Protein AF-A0A2T7NAU9-F1 (afdb_monomer)

pLDDT: mean 83.77, std 11.09, range [38.72, 97.94]

Nearest PDB structures (foldseek):
  5j7k-assembly1_A  TM=4.504E-01  e=1.334E+00  synthetic construct
  8tgv-assembly1_K  TM=3.133E-01  e=8.106E-01  Homo sapiens
  2qki-assembly2_D  TM=3.647E-01  e=1.130E+00  Homo sapiens
  3t4a-assembly2_D  TM=3.235E-01  e=1.860E+00  Homo sapiens

Radius of gyration: 52.86 Å; Cα contacts (8 Å, |Δi|>4): 568; chains: 1; bounding box: 100×56×137 Å

InterPro domains:
  IPR002181 Fibrinogen, alpha/beta/gamma chain, C-terminal globular domain [PF00147] (232-322)
  IPR002181 Fibrinogen, alpha/beta/gamma chain, C-terminal globular domain [PS51406] (229-323)
  IPR002181 Fibrinogen, alpha/beta/gamma chain, C-terminal globular domain [SM00186] (190-323)
  IPR007110 Immunoglobulin-like domain [PS50835] (35-124)
  IPR014716 Fibrinogen, alpha/beta/gamma chain, C-terminal globular, subdomain 1 [G3DSA:3.90.215.10] (151-234)
  IPR014716 Fibrinogen, alpha/beta/gamma chain, C-terminal globular, subdomain 1 [G3DSA:3.90.215.10] (235-323)
  IPR020837 Fibrinogen, conserved site [PS00514] (275-287)
  IPR036056 Fibrinogen-like, C-terminal [SSF56496] (193-323)
  IPR050373 Fibrinogen C-terminal domain-containing protein [PTHR19143] (232-323)

Foldseek 3Di:
DPPPWAKDKDWDWDDDPPDTDIDIDIDTDDDAAAKADAAKAKDWDPAWDADPPVRATWTKIWIFDIDGDDPPDFWKWKAAPVRDIDIQPDDDPGTGIDTHDLPHDFFKIKMAGDPPDPNLVPDDPPGSRRDMYIDGDDSVVRNVSRVVVVVVVVVVVVVVVVVVVVVVVVVVVVVVVVVVVVVVVVLVVDFAQFLVSVLVPDQDQAWDWGDDPNDTDTWGWHNDPPNTGDTDDDDDDPDDLLDDFCVLLGRADWDACPDDDPQAVVQNVVQVATGSADNHGQAGQRFDDDDDDDDDNSNARAHCSRVNGNHHDNDDDDDDDDD

Sequence (323 aa):
MISDAGLYTVRVHAYNASHVTESSRFTHVEIAAPPAGTQLHAHRRPLPVKDDVTGTWHVVLECGEFTDLGQPSVRVQWQTPSGSAYPSSSYQEGYFLLSLNTSAETGNYSCSILHQSPARQCLASDSPLLGEATVYVDGDDVRMTLLEANEQQLFEGMWQEDEDLASQLRRYQEQLQQLDRQQASVDMLHQPATCRDVQRYDNDSVVHVVFHEGTNISVYCDQVTDGGGWMLRVDNFTGGDAGDSLMYHNGQEFATKDHGRPRALTCALKYHGAWWYNDCYNSNLNGVYITNAPLPHLNGVTWFTFRQSYRSLKRAEMKIRPV

Organism: Pomacea canaliculata (NCBI:txid400727)

Mean predicted aligned error: 17.38 Å

Structure (mmCIF, N/CA/C/O backbone):
data_AF-A0A2T7NAU9-F1
#
_entry.id   AF-A0A2T7NAU9-F1
#
loop_
_atom_site.group_PDB
_atom_site.id
_atom_site.type_symbol
_atom_site.label_atom_id
_atom_site.label_alt_id
_atom_site.label_comp_id
_atom_site.label_asym_id
_atom_site.label_entity_id
_atom_site.label_seq_id
_atom_site.pdbx_PDB_ins_code
_atom_site.Cartn_x
_atom_site.Cartn_y
_atom_site.Cartn_z
_atom_site.occupancy
_atom_site.B_iso_or_equiv
_atom_site.auth_seq_id
_atom_site.auth_comp_id
_atom_site.auth_asym_id
_atom_site.auth_atom_id
_atom_site.pdbx_PDB_model_num
ATOM 1 N N . MET A 1 1 ? -36.338 26.845 33.934 1.00 43.12 1 MET A N 1
ATOM 2 C CA . MET A 1 1 ? -36.573 25.621 34.722 1.00 43.12 1 MET A CA 1
ATOM 3 C C . MET A 1 1 ? -35.748 25.751 35.980 1.00 43.12 1 MET A C 1
ATOM 5 O O . MET A 1 1 ? -34.557 26.009 35.868 1.00 43.12 1 MET A O 1
ATOM 9 N N . ILE A 1 2 ? -36.392 25.730 37.143 1.00 44.88 2 ILE A N 1
ATOM 10 C CA . ILE A 1 2 ? -35.683 25.737 38.422 1.00 44.88 2 ILE A CA 1
ATOM 11 C C . ILE A 1 2 ? -35.006 24.369 38.513 1.00 44.88 2 ILE A C 1
ATOM 13 O O . ILE A 1 2 ? -35.655 23.346 38.327 1.00 44.88 2 ILE A O 1
ATOM 17 N N . SER A 1 3 ? -33.685 24.365 38.656 1.00 54.81 3 SER A N 1
ATOM 18 C CA . SER A 1 3 ? -32.938 23.155 38.978 1.00 54.81 3 SER A CA 1
ATOM 19 C C . SER A 1 3 ? -33.343 22.765 40.394 1.00 54.81 3 SER A C 1
ATOM 21 O O . SER A 1 3 ? -32.868 23.378 41.345 1.00 54.81 3 SER A O 1
ATOM 23 N N . ASP A 1 4 ? -34.237 21.789 40.537 1.00 68.12 4 ASP A N 1
ATOM 24 C CA . ASP A 1 4 ? -34.624 21.255 41.849 1.00 68.12 4 ASP A CA 1
ATOM 25 C C . ASP A 1 4 ? -33.453 20.485 42.515 1.00 68.12 4 ASP A C 1
ATOM 27 O O . ASP A 1 4 ? -33.519 20.133 43.693 1.00 68.12 4 ASP A O 1
ATOM 31 N N . ALA A 1 5 ? -32.339 20.285 41.796 1.00 71.81 5 ALA A N 1
ATOM 32 C CA . ALA A 1 5 ? -31.060 19.826 42.330 1.00 71.81 5 ALA A CA 1
ATOM 33 C C . ALA A 1 5 ? -30.185 21.005 42.806 1.00 71.81 5 ALA A C 1
ATOM 35 O O . ALA A 1 5 ? -30.125 22.053 42.155 1.00 71.81 5 ALA A O 1
ATOM 36 N N . GLY A 1 6 ? -29.475 20.841 43.926 1.00 76.56 6 GLY A N 1
ATOM 37 C CA . GLY A 1 6 ? -28.577 21.872 44.454 1.00 76.56 6 GLY A CA 1
ATOM 38 C C . GLY A 1 6 ? -28.323 21.808 45.959 1.00 76.56 6 GLY A C 1
ATOM 39 O O . GLY A 1 6 ? -28.674 20.850 46.644 1.00 76.56 6 GLY A O 1
ATOM 40 N N . LEU A 1 7 ? -27.668 22.845 46.490 1.00 81.56 7 LEU A N 1
ATOM 41 C CA . LEU A 1 7 ? -27.405 22.983 47.922 1.00 81.56 7 LEU A CA 1
ATOM 42 C C . LEU A 1 7 ? -28.596 23.657 48.613 1.00 81.56 7 LEU A C 1
ATOM 44 O O . LEU A 1 7 ? -28.821 24.857 48.464 1.00 81.56 7 LEU A O 1
ATOM 48 N N . TYR A 1 8 ? -29.325 22.894 49.416 1.00 85.75 8 TYR A N 1
ATOM 49 C CA . TYR A 1 8 ? -30.436 23.388 50.215 1.00 85.75 8 TYR A CA 1
ATOM 50 C C . TYR A 1 8 ? -29.952 23.734 51.615 1.00 85.75 8 TYR A C 1
ATOM 52 O O . TYR A 1 8 ? -29.277 22.941 52.266 1.00 85.75 8 TYR A O 1
ATOM 60 N N . THR A 1 9 ? -30.307 24.925 52.095 1.00 85.75 9 THR A N 1
ATOM 61 C CA . THR A 1 9 ? -29.996 25.352 53.463 1.00 85.75 9 THR A CA 1
ATOM 62 C C . THR A 1 9 ? -31.280 25.475 54.266 1.00 85.75 9 THR A C 1
ATOM 64 O O . THR A 1 9 ? -32.163 26.253 53.917 1.00 85.75 9 THR A O 1
ATOM 67 N N . VAL A 1 10 ? -31.364 24.742 55.372 1.00 85.94 10 VAL A N 1
ATOM 68 C CA . VAL A 1 10 ? -32.419 24.907 56.370 1.00 85.94 10 VAL A CA 1
ATOM 69 C C . VAL A 1 10 ? -31.892 25.846 57.444 1.00 85.94 10 VAL A C 1
ATOM 71 O O . VAL A 1 10 ? -30.878 25.555 58.079 1.00 85.94 10 VAL A O 1
ATOM 74 N N . ARG A 1 11 ? -32.572 26.979 57.634 1.00 88.88 11 ARG A N 1
ATOM 75 C CA . ARG A 1 11 ? -32.285 27.957 58.690 1.00 88.88 11 ARG A CA 1
ATOM 76 C C . ARG A 1 11 ? -33.438 27.965 59.680 1.00 88.88 11 ARG A C 1
ATOM 78 O O . ARG A 1 11 ? -34.591 28.126 59.293 1.00 88.88 11 ARG A O 1
ATOM 85 N N . VAL A 1 12 ? -33.122 27.770 60.951 1.00 87.06 12 VAL A N 1
ATOM 86 C CA . VAL A 1 12 ? -34.075 27.791 62.058 1.00 87.06 12 VAL A CA 1
ATOM 87 C C . VAL A 1 12 ? -33.770 29.017 62.900 1.00 87.06 12 VAL A C 1
ATOM 89 O O . VAL A 1 12 ? -32.690 29.114 63.481 1.00 87.06 12 VAL A O 1
ATOM 92 N N . HIS A 1 13 ? -34.728 29.937 62.975 1.00 88.69 13 HIS A N 1
ATOM 93 C CA . HIS A 1 13 ? -34.668 31.090 63.865 1.00 88.69 13 HIS A CA 1
ATOM 94 C C . HIS A 1 13 ? -35.515 30.805 65.108 1.00 88.69 13 HIS A C 1
ATOM 96 O O . HIS A 1 13 ? -36.729 30.630 65.012 1.00 88.69 13 HIS A O 1
ATOM 102 N N . ALA A 1 14 ? -34.879 30.749 66.275 1.00 85.06 14 ALA A N 1
ATOM 103 C CA . ALA A 1 14 ? -35.556 30.664 67.563 1.00 85.06 14 ALA A CA 1
ATOM 104 C C . ALA A 1 14 ? -35.641 32.065 68.183 1.00 85.06 14 ALA A C 1
ATOM 106 O O . ALA A 1 14 ? -34.618 32.727 68.351 1.00 85.06 14 ALA A O 1
ATOM 107 N N . TYR A 1 15 ? -36.851 32.513 68.522 1.00 85.38 15 TYR A N 1
ATOM 108 C CA . TYR A 1 15 ? -37.107 33.844 69.075 1.00 85.38 15 TYR A CA 1
ATOM 109 C C . TYR A 1 15 ? -37.384 33.744 70.577 1.00 85.38 15 TYR A C 1
ATOM 111 O O . TYR A 1 15 ? -38.295 33.031 70.994 1.00 85.38 15 TYR A O 1
ATOM 119 N N . ASN A 1 16 ? -36.634 34.487 71.388 1.00 81.69 16 ASN A N 1
ATOM 120 C CA . ASN A 1 16 ? -36.971 34.758 72.786 1.00 81.69 16 ASN A CA 1
ATOM 121 C C . ASN A 1 16 ? -37.061 36.279 72.998 1.00 81.69 16 ASN A C 1
ATOM 123 O O . ASN A 1 16 ? -36.573 37.024 72.153 1.00 81.69 16 ASN A O 1
ATOM 127 N N . ALA A 1 17 ? -37.675 36.732 74.097 1.00 74.12 17 ALA A N 1
ATOM 128 C CA . ALA A 1 17 ? -38.206 38.086 74.352 1.00 74.12 17 ALA A CA 1
ATOM 129 C C . ALA A 1 17 ? -37.325 39.307 73.969 1.00 74.12 17 ALA A C 1
ATOM 131 O O . ALA A 1 17 ? -37.833 40.425 73.921 1.00 74.12 17 ALA A O 1
ATOM 132 N N . SER A 1 18 ? -36.037 39.120 73.670 1.00 73.88 18 SER A N 1
ATOM 133 C CA . SER A 1 18 ? -35.135 40.137 73.113 1.00 73.88 18 SER A CA 1
ATOM 134 C C . SER A 1 18 ? -33.945 39.578 72.298 1.00 73.88 18 SER A C 1
ATOM 136 O O . SER A 1 18 ? -32.991 40.311 72.035 1.00 73.88 18 SER A O 1
ATOM 138 N N . HIS A 1 19 ? -33.955 38.299 71.896 1.00 72.25 19 HIS A N 1
ATOM 139 C CA . HIS A 1 19 ? -32.854 37.667 71.148 1.00 72.25 19 HIS A CA 1
ATOM 140 C C . HIS A 1 19 ? -33.354 36.634 70.133 1.00 72.25 19 HIS A C 1
ATOM 142 O O . HIS A 1 19 ? -34.253 35.847 70.431 1.00 72.25 19 HIS A O 1
ATOM 148 N N . VAL A 1 20 ? -32.726 36.607 68.954 1.00 83.62 20 VAL A N 1
ATOM 149 C CA . VAL A 1 20 ? -32.956 35.594 67.914 1.00 83.62 20 VAL A CA 1
ATOM 150 C C . VAL A 1 20 ? -31.711 34.726 67.793 1.00 83.62 20 VAL A C 1
ATOM 152 O O . VAL A 1 20 ? -30.625 35.241 67.536 1.00 83.62 20 VAL A O 1
ATOM 155 N N . THR A 1 21 ? -31.853 33.416 67.976 1.00 83.94 21 THR A N 1
ATOM 156 C CA . THR A 1 21 ? -30.780 32.446 67.730 1.00 83.94 21 THR A CA 1
ATOM 157 C C . THR A 1 21 ? -31.019 31.777 66.383 1.00 83.94 21 THR A C 1
ATOM 159 O O . THR A 1 21 ? -32.068 31.172 66.175 1.00 83.94 21 THR A O 1
ATOM 162 N N . GLU A 1 22 ? -30.060 31.886 65.464 1.00 87.88 22 GLU A N 1
ATOM 163 C CA . GLU A 1 22 ? -30.109 31.228 64.156 1.00 87.88 22 GLU A CA 1
ATOM 164 C C . GLU A 1 22 ? -29.241 29.966 64.168 1.00 87.88 22 GLU A C 1
ATOM 166 O O . GLU A 1 22 ? -28.060 30.007 64.509 1.00 87.88 22 GLU A O 1
ATOM 171 N N . SER A 1 23 ? -29.826 28.838 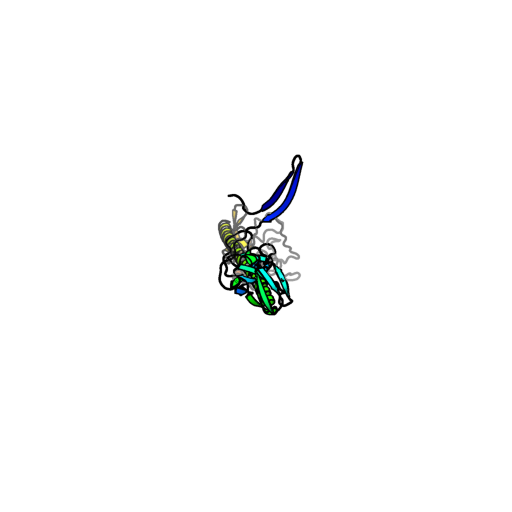63.774 1.00 86.81 23 SER A N 1
ATOM 172 C CA . SER A 1 23 ? -29.107 27.597 63.496 1.00 86.81 23 SER A CA 1
ATOM 173 C C . SER A 1 23 ? -29.323 27.227 62.041 1.00 86.81 23 SER A C 1
ATOM 175 O O . SER A 1 23 ? -30.456 27.245 61.562 1.00 86.81 23 SER A O 1
ATOM 177 N N . SER A 1 24 ? -28.254 26.879 61.328 1.00 88.19 24 SER A N 1
ATOM 178 C CA . SER A 1 24 ? -28.358 26.439 59.941 1.00 88.19 24 SER A CA 1
ATOM 179 C C . SER A 1 24 ? -27.714 25.075 59.707 1.00 88.19 24 SER A C 1
ATOM 181 O O . SER A 1 24 ? -26.766 24.656 60.386 1.00 88.19 24 SER A O 1
ATOM 183 N N . ARG A 1 25 ? -28.283 24.349 58.747 1.00 89.38 25 ARG A N 1
ATOM 184 C CA . ARG A 1 25 ? -27.756 23.107 58.180 1.00 89.38 25 ARG A CA 1
ATOM 185 C C . ARG A 1 25 ? -27.882 23.180 56.670 1.00 89.38 25 ARG A C 1
ATOM 187 O O . ARG A 1 25 ? -28.850 23.738 56.162 1.00 89.38 25 ARG A O 1
ATOM 194 N N . PHE A 1 26 ? -26.917 22.606 55.970 1.00 86.88 26 PHE A N 1
ATOM 195 C CA . PHE A 1 26 ? -26.949 22.476 54.522 1.00 86.88 26 PHE A CA 1
ATOM 196 C C . PHE A 1 26 ? -27.007 20.997 54.138 1.00 86.88 26 PHE A C 1
ATOM 198 O O . PHE A 1 26 ? -26.437 20.151 54.826 1.00 86.88 26 PHE A O 1
ATOM 205 N N . THR A 1 27 ? -27.711 20.696 53.054 1.00 84.44 27 THR A N 1
ATOM 206 C CA . THR A 1 27 ? -27.765 19.374 52.428 1.00 84.44 27 THR A CA 1
ATOM 207 C C . THR A 1 27 ? -27.697 19.534 50.916 1.00 84.44 27 THR A C 1
ATOM 209 O O . THR A 1 27 ? -28.186 20.526 50.376 1.00 84.44 27 THR A O 1
ATOM 212 N N . HIS A 1 28 ? -27.073 18.585 50.227 1.00 81.62 28 HIS A N 1
ATOM 213 C CA . HIS A 1 28 ? -27.054 18.555 48.769 1.00 81.62 28 HIS A CA 1
ATOM 214 C C . HIS A 1 28 ? -28.167 17.627 48.280 1.00 81.62 28 HIS A C 1
ATOM 216 O O . HIS A 1 28 ? -28.302 16.516 48.791 1.00 81.62 28 HIS A O 1
ATOM 222 N N . VAL A 1 29 ? -28.982 18.095 47.339 1.00 78.62 29 VAL A N 1
ATOM 223 C CA . VAL A 1 29 ? -30.057 17.314 46.724 1.00 78.62 29 VAL A CA 1
ATOM 224 C C . VAL A 1 29 ? -29.673 17.058 45.278 1.00 78.62 29 VAL A C 1
ATOM 226 O O . VAL A 1 29 ? -29.533 17.998 44.497 1.00 78.62 29 VAL A O 1
ATOM 229 N N . GLU A 1 30 ? -29.514 15.785 44.937 1.00 73.88 30 GLU A N 1
ATOM 230 C CA . GLU A 1 30 ? -29.359 15.317 43.564 1.00 73.88 30 GLU A CA 1
ATOM 231 C C . GLU A 1 30 ? -30.671 14.676 43.120 1.00 73.88 30 GLU A C 1
ATOM 233 O O . GLU A 1 30 ? -31.285 13.913 43.867 1.00 73.88 30 GLU A O 1
ATOM 238 N N . ILE A 1 31 ? -31.109 14.998 41.906 1.00 71.50 31 ILE A N 1
ATOM 239 C CA . ILE A 1 31 ? -32.286 14.388 41.291 1.00 71.50 31 ILE A CA 1
ATOM 240 C C . ILE A 1 31 ? -31.779 13.403 40.257 1.00 71.50 31 ILE A C 1
ATOM 242 O O . ILE A 1 31 ? -30.992 13.777 39.395 1.00 71.50 31 ILE A O 1
ATOM 246 N N . ALA A 1 32 ? -32.232 12.159 40.354 1.00 71.44 32 ALA A N 1
ATOM 247 C CA . ALA A 1 32 ? -31.948 11.126 39.375 1.00 71.44 32 ALA A CA 1
ATOM 248 C C . ALA A 1 32 ? -33.246 10.413 39.001 1.00 71.44 32 ALA A C 1
ATOM 250 O O . ALA A 1 32 ? -34.077 10.124 39.865 1.00 71.44 32 ALA A O 1
ATOM 251 N N . ALA A 1 33 ? -33.417 10.132 37.713 1.00 74.25 33 ALA A N 1
ATOM 252 C CA . ALA A 1 33 ? -34.490 9.271 37.243 1.00 74.25 33 ALA A CA 1
ATOM 253 C C . ALA A 1 33 ? -34.029 7.805 37.338 1.00 74.25 33 ALA A C 1
ATOM 255 O O . ALA A 1 33 ? -32.880 7.513 36.998 1.00 74.25 33 ALA A O 1
ATOM 256 N N . PRO A 1 34 ? -34.877 6.870 37.800 1.00 75.25 34 PRO A N 1
ATOM 257 C CA . PRO A 1 34 ? -34.544 5.456 37.722 1.00 75.25 34 PRO A CA 1
ATOM 258 C C . PRO A 1 34 ? -34.473 5.020 36.249 1.00 75.25 34 PRO A C 1
ATOM 260 O O . PRO A 1 34 ? -35.356 5.396 35.469 1.00 75.25 34 PRO A O 1
ATOM 263 N N . PRO A 1 35 ? -33.472 4.212 35.855 1.00 79.50 35 PRO A N 1
ATOM 264 C CA . PRO A 1 35 ? -33.464 3.612 34.531 1.00 79.50 35 PRO A CA 1
ATOM 265 C C . PRO A 1 35 ? -34.661 2.677 34.358 1.00 79.50 35 PRO A C 1
ATOM 267 O O . PRO A 1 35 ? -35.081 2.001 35.301 1.00 79.50 35 PRO A O 1
ATOM 270 N N . ALA A 1 36 ? -35.187 2.617 33.138 1.00 78.38 36 ALA A N 1
ATOM 271 C CA . ALA A 1 36 ? -36.294 1.746 32.767 1.00 78.38 36 ALA A CA 1
ATOM 272 C C . ALA A 1 36 ? -35.840 0.758 31.690 1.00 78.38 36 ALA A C 1
ATOM 274 O O . ALA A 1 36 ? -35.247 1.158 30.690 1.00 78.38 36 ALA A O 1
ATOM 275 N N . GLY A 1 37 ? -36.121 -0.531 31.875 1.00 78.00 37 GLY A N 1
ATOM 276 C CA . GLY A 1 37 ? -35.709 -1.569 30.935 1.00 78.00 37 GLY A CA 1
ATOM 277 C C . GLY A 1 37 ? -35.985 -2.979 31.441 1.00 78.00 37 GLY A C 1
ATOM 278 O O . GLY A 1 37 ? -36.622 -3.176 32.479 1.00 78.00 37 GLY A O 1
ATOM 279 N N . THR A 1 38 ? -35.510 -3.951 30.673 1.00 80.31 38 THR A N 1
ATOM 280 C CA . THR A 1 38 ? -35.546 -5.380 30.995 1.00 80.31 38 THR A CA 1
ATOM 281 C C . THR A 1 38 ? -34.363 -5.761 31.894 1.00 80.31 38 THR A C 1
ATOM 283 O O . THR A 1 38 ? -33.693 -4.902 32.466 1.00 80.31 38 THR A O 1
ATOM 286 N N . GLN A 1 39 ? -34.136 -7.060 32.100 1.00 84.56 39 GLN A N 1
ATOM 287 C CA . GLN A 1 39 ? -32.948 -7.539 32.801 1.00 84.56 39 GLN A CA 1
ATOM 288 C C . GLN A 1 39 ? -31.677 -7.030 32.106 1.00 84.56 39 GLN A C 1
ATOM 290 O O . GLN A 1 39 ? -31.639 -6.898 30.888 1.00 84.56 39 GLN A O 1
ATOM 295 N N . LEU A 1 40 ? -30.628 -6.741 32.880 1.00 87.00 40 LEU A N 1
ATOM 296 C CA . LEU A 1 40 ? -29.333 -6.400 32.294 1.00 87.00 40 LEU A CA 1
ATOM 297 C C . LEU A 1 40 ? -28.847 -7.556 31.409 1.00 87.00 40 LEU A C 1
ATOM 299 O O . LEU A 1 40 ? -28.881 -8.717 31.825 1.00 87.00 40 LEU A O 1
ATOM 303 N N . HIS A 1 41 ? -28.353 -7.229 30.218 1.00 91.06 41 HIS A N 1
ATOM 304 C CA . HIS A 1 41 ? -27.724 -8.187 29.319 1.00 91.06 41 HIS A CA 1
ATOM 305 C C . HIS A 1 41 ? -26.279 -7.774 29.052 1.00 91.06 41 HIS A C 1
ATOM 307 O O . HIS A 1 41 ? -25.997 -6.624 28.718 1.00 91.06 41 HIS A O 1
ATOM 313 N N . ALA A 1 42 ? -25.365 -8.728 29.221 1.00 93.69 42 ALA A N 1
ATOM 314 C CA . ALA A 1 42 ? -23.955 -8.570 28.911 1.00 93.69 42 ALA A CA 1
ATOM 315 C C . ALA A 1 42 ? -23.619 -9.448 27.709 1.00 93.69 42 ALA A C 1
ATOM 317 O O . ALA A 1 42 ? -23.937 -10.637 27.697 1.00 93.69 42 ALA A O 1
ATOM 318 N N . HIS A 1 43 ? -22.982 -8.873 26.697 1.00 95.06 43 HIS A N 1
ATOM 319 C CA . HIS A 1 43 ? -22.521 -9.623 25.537 1.00 95.06 43 HIS A CA 1
ATOM 320 C C . HIS A 1 43 ? -21.243 -9.016 24.965 1.00 95.06 43 HIS A C 1
ATOM 322 O O . HIS A 1 43 ? -20.842 -7.908 25.314 1.00 95.06 43 HIS A O 1
ATOM 328 N N . ARG A 1 44 ? -20.561 -9.777 24.113 1.00 95.19 44 ARG A N 1
ATOM 329 C CA . ARG A 1 44 ? -19.346 -9.344 23.422 1.00 95.19 44 ARG A CA 1
ATOM 330 C C . ARG A 1 44 ? -19.711 -8.906 22.005 1.00 95.19 44 ARG A C 1
ATOM 332 O O . ARG A 1 44 ? -20.441 -9.630 21.325 1.00 95.19 44 ARG A O 1
ATOM 339 N N . ARG A 1 45 ? -19.153 -7.785 21.534 1.00 94.12 45 ARG A N 1
ATOM 340 C CA . ARG A 1 45 ? -19.253 -7.403 20.119 1.00 94.12 45 ARG A CA 1
ATOM 341 C C . ARG A 1 45 ? -18.569 -8.438 19.220 1.00 94.12 45 ARG A C 1
ATOM 343 O O . ARG A 1 45 ? -17.483 -8.909 19.559 1.00 94.12 45 ARG A O 1
ATOM 350 N N . PRO A 1 46 ? -19.149 -8.759 18.052 1.00 91.81 46 PRO A N 1
ATOM 351 C CA . PRO A 1 46 ? -18.590 -9.768 17.156 1.00 91.81 46 PRO A CA 1
ATOM 352 C C . PRO A 1 46 ? -17.273 -9.327 16.510 1.00 91.81 46 PRO A C 1
ATOM 354 O O . PRO A 1 46 ? -16.421 -10.165 16.237 1.00 91.81 46 PRO A O 1
ATOM 357 N N . LEU A 1 47 ? -17.104 -8.024 16.271 1.00 93.81 47 LEU A N 1
ATOM 358 C CA . LEU A 1 47 ? -15.914 -7.460 15.642 1.00 93.81 47 LEU A CA 1
ATOM 359 C C . LEU A 1 47 ? -15.150 -6.575 16.632 1.00 93.81 47 LEU A C 1
ATOM 361 O O . LEU A 1 47 ? -15.780 -5.877 17.438 1.00 93.81 47 LEU A O 1
ATOM 365 N N . PRO A 1 48 ? -13.807 -6.578 16.576 1.00 95.06 48 PRO A N 1
ATOM 366 C CA . PRO A 1 48 ? -13.010 -5.634 17.338 1.00 95.06 48 PRO A CA 1
ATOM 367 C C . PRO A 1 48 ? -13.242 -4.212 16.815 1.00 95.06 48 PRO A C 1
ATOM 369 O O . PRO A 1 48 ? -13.555 -3.996 15.646 1.00 95.06 48 PRO A O 1
ATOM 372 N N . VAL A 1 49 ? -13.084 -3.234 17.699 1.00 93.62 49 VAL A N 1
ATOM 373 C CA . VAL A 1 49 ? -13.240 -1.810 17.397 1.00 93.62 49 VAL A CA 1
ATOM 374 C C . VAL A 1 49 ? -11.887 -1.141 17.564 1.00 93.62 49 VAL A C 1
ATOM 376 O O . VAL A 1 49 ? -11.183 -1.392 18.544 1.00 93.62 49 VAL A O 1
ATOM 379 N N . LYS A 1 50 ? -11.512 -0.300 16.603 1.00 93.81 50 LYS A N 1
ATOM 380 C CA . LYS A 1 50 ? -10.292 0.494 16.685 1.00 93.81 50 LYS A CA 1
ATOM 381 C C . LYS A 1 50 ? -10.586 1.797 17.411 1.00 93.81 50 LYS A C 1
ATOM 383 O O . LYS A 1 50 ? -11.548 2.482 17.086 1.00 93.81 50 LYS A O 1
ATOM 388 N N . ASP A 1 51 ? -9.767 2.119 18.397 1.00 90.06 51 ASP A N 1
ATOM 389 C CA . ASP A 1 51 ? -9.825 3.409 19.068 1.00 90.06 51 ASP A CA 1
ATOM 390 C C . ASP A 1 51 ? -9.201 4.481 18.159 1.00 90.06 51 ASP A C 1
ATOM 392 O O . ASP A 1 51 ? -8.046 4.365 17.746 1.00 90.06 51 ASP A O 1
ATOM 396 N N . ASP A 1 52 ? -9.972 5.519 17.830 1.00 88.38 52 ASP A N 1
ATOM 397 C CA . ASP A 1 52 ? -9.564 6.562 16.879 1.00 88.38 52 ASP A CA 1
ATOM 398 C C . ASP A 1 52 ? -8.428 7.460 17.401 1.00 88.38 52 ASP A C 1
ATOM 400 O O . ASP A 1 52 ? -7.734 8.105 16.613 1.00 88.38 52 ASP A O 1
ATOM 404 N N . VAL A 1 53 ? -8.229 7.530 18.722 1.00 89.38 53 VAL A N 1
ATOM 405 C CA . VAL A 1 53 ? -7.230 8.405 19.356 1.00 89.38 53 VAL A CA 1
ATOM 406 C C . VAL A 1 53 ? -5.888 7.695 19.467 1.00 89.38 53 VAL A C 1
ATOM 408 O O . VAL A 1 53 ? -4.842 8.251 19.138 1.00 89.38 53 VAL A O 1
ATOM 411 N N . THR A 1 54 ? -5.916 6.467 19.969 1.00 90.88 54 THR A N 1
ATOM 412 C CA . THR A 1 54 ? -4.723 5.653 20.227 1.00 90.88 54 THR A CA 1
ATOM 413 C C . THR A 1 54 ? -4.331 4.802 19.025 1.00 90.88 54 THR A C 1
ATOM 415 O O . THR A 1 54 ? -3.180 4.382 18.917 1.00 90.88 54 THR A O 1
ATOM 418 N N . GLY A 1 55 ? -5.269 4.550 18.109 1.00 90.94 55 GLY A N 1
ATOM 419 C CA . GLY A 1 55 ? -5.078 3.683 16.954 1.00 90.94 55 GLY A CA 1
ATOM 420 C C . GLY A 1 55 ? -5.010 2.197 17.307 1.00 90.94 55 GLY A C 1
ATOM 421 O O . GLY A 1 55 ? -4.623 1.405 16.447 1.00 90.94 55 GLY A O 1
ATOM 422 N N . THR A 1 56 ? -5.349 1.802 18.537 1.00 92.50 56 THR A N 1
ATOM 423 C CA . THR A 1 56 ? -5.272 0.407 18.983 1.00 92.50 56 THR A CA 1
ATOM 424 C C . THR A 1 56 ? -6.606 -0.312 18.843 1.00 92.50 56 THR A C 1
ATOM 426 O O . THR A 1 56 ? -7.670 0.247 19.099 1.00 92.50 56 THR A O 1
ATOM 429 N N . TRP A 1 57 ? -6.550 -1.577 18.431 1.00 95.25 57 TRP A N 1
ATOM 430 C CA . TRP A 1 57 ? -7.723 -2.444 18.366 1.00 95.25 57 TRP A CA 1
ATOM 431 C C . TRP A 1 57 ? -8.100 -2.968 19.752 1.00 95.25 57 TRP A C 1
ATOM 433 O O . TRP A 1 57 ? -7.235 -3.365 20.537 1.00 95.25 57 TRP A O 1
ATOM 443 N N . HIS A 1 58 ? -9.402 -3.016 20.019 1.00 95.12 58 HIS A N 1
ATOM 444 C CA . HIS A 1 58 ? -9.984 -3.501 21.263 1.00 95.12 58 HIS A CA 1
ATOM 445 C C . HIS A 1 58 ? -11.143 -4.457 20.995 1.00 95.12 58 HIS A C 1
ATOM 447 O O . HIS A 1 58 ? -11.948 -4.249 20.088 1.00 95.12 58 HIS A O 1
ATOM 453 N N . VAL A 1 59 ? -11.269 -5.487 21.829 1.00 96.00 59 VAL A N 1
ATOM 454 C CA . VAL A 1 59 ? -12.514 -6.257 21.918 1.00 96.00 59 VAL A CA 1
ATOM 455 C C . VAL A 1 59 ? -13.427 -5.523 22.887 1.00 96.00 59 VAL A C 1
ATOM 457 O O . VAL A 1 59 ? -12.988 -5.139 23.965 1.00 96.00 59 VAL A O 1
ATOM 460 N N . VAL A 1 60 ? -14.687 -5.319 22.521 1.00 94.69 60 VAL A N 1
ATOM 461 C CA . VAL A 1 60 ? -15.621 -4.537 23.338 1.00 94.69 60 VAL A CA 1
ATOM 462 C C . VAL A 1 60 ? -16.688 -5.449 23.931 1.00 94.69 60 VAL A C 1
ATOM 464 O O . VAL A 1 60 ? -17.322 -6.226 23.214 1.00 94.69 60 VAL A O 1
ATOM 467 N N . LEU A 1 61 ? -16.883 -5.346 25.244 1.00 94.88 61 LEU A N 1
ATOM 468 C CA . LEU A 1 61 ? -18.045 -5.900 25.932 1.00 94.88 61 LEU A CA 1
ATOM 469 C C . LEU A 1 61 ? -19.116 -4.826 26.085 1.00 94.88 61 LEU A C 1
ATOM 471 O O . LEU A 1 61 ? -18.805 -3.665 26.352 1.00 94.88 61 LEU A O 1
ATOM 475 N N . GLU A 1 62 ? -20.369 -5.233 25.959 1.00 93.19 62 GLU A N 1
ATOM 476 C CA . GLU A 1 62 ? -21.544 -4.375 26.021 1.00 93.19 62 GLU A CA 1
ATOM 477 C C . GLU A 1 62 ? -22.435 -4.816 27.169 1.00 93.19 62 GLU A C 1
ATOM 479 O O . GLU A 1 62 ? -22.749 -5.998 27.302 1.00 93.19 62 GLU A O 1
ATOM 484 N N . CYS A 1 63 ? -22.847 -3.854 27.990 1.00 91.00 63 CYS A N 1
ATOM 485 C CA . CYS A 1 63 ? -23.805 -4.058 29.065 1.00 91.00 63 CYS A CA 1
ATOM 486 C C . CYS A 1 63 ? -25.009 -3.143 28.868 1.00 91.00 63 CYS A C 1
ATOM 488 O O . CYS A 1 63 ? -24.872 -1.917 28.908 1.00 91.00 63 CYS A O 1
ATOM 490 N N . GLY A 1 64 ? -26.185 -3.734 28.674 1.00 81.25 64 GLY A N 1
ATOM 491 C CA . GLY A 1 64 ? -27.440 -3.004 28.517 1.00 81.25 64 GLY A CA 1
ATOM 492 C C . GLY A 1 64 ? -28.601 -3.873 28.028 1.00 81.25 64 GLY A C 1
ATOM 493 O O . GLY A 1 64 ? -28.398 -4.983 27.561 1.00 81.25 64 GLY A O 1
ATOM 494 N N . GLU A 1 65 ? -29.819 -3.369 28.228 1.00 74.56 65 GLU A N 1
ATOM 495 C CA . GLU A 1 65 ? -30.815 -2.970 27.208 1.00 74.56 65 GLU A CA 1
ATOM 496 C C . GLU A 1 65 ? -31.836 -2.090 27.963 1.00 74.56 65 GLU A C 1
ATOM 498 O O . GLU A 1 65 ? -33.005 -2.431 28.148 1.00 74.56 65 GLU A O 1
ATOM 503 N N . PHE A 1 66 ? -31.349 -0.996 28.564 1.00 75.94 66 PHE A N 1
ATOM 504 C CA . PHE A 1 66 ? -32.179 -0.121 29.390 1.00 75.94 66 PHE A CA 1
ATOM 505 C C . PHE A 1 66 ? -32.074 1.328 28.941 1.00 75.94 66 PHE A C 1
ATOM 507 O O . PHE A 1 66 ? -31.024 1.811 28.528 1.00 75.94 66 PHE A O 1
ATOM 514 N N . THR A 1 67 ? -33.198 2.024 29.034 1.00 68.00 67 THR A N 1
ATOM 515 C CA . THR A 1 67 ? -33.309 3.447 28.742 1.00 68.00 67 THR A CA 1
ATOM 516 C C . THR A 1 67 ? -33.053 4.257 30.004 1.00 68.00 67 THR A C 1
ATOM 518 O O . THR A 1 67 ? -33.684 4.041 31.041 1.00 68.00 67 THR A O 1
ATOM 521 N N . ASP A 1 68 ? -32.123 5.200 29.906 1.00 67.62 68 ASP A N 1
ATOM 522 C CA . ASP A 1 68 ? -31.887 6.222 30.918 1.00 67.62 68 ASP A CA 1
ATOM 523 C C . ASP A 1 68 ? -32.406 7.568 30.395 1.00 67.62 68 ASP A C 1
ATOM 525 O O . ASP A 1 68 ? -32.016 8.028 29.320 1.00 67.62 68 ASP A O 1
ATOM 529 N N . LEU A 1 69 ? -33.340 8.166 31.135 1.00 62.28 69 LEU A N 1
ATOM 530 C CA . LEU A 1 69 ? -34.029 9.398 30.749 1.00 62.28 69 LEU A CA 1
ATOM 531 C C . LEU A 1 69 ? -33.373 10.661 31.316 1.00 62.28 69 LEU A C 1
ATOM 533 O O . LEU A 1 69 ? -33.812 11.755 30.954 1.00 62.28 69 LEU A O 1
ATOM 537 N N . GLY A 1 70 ? -32.391 10.576 32.223 1.00 58.91 70 GLY A N 1
ATOM 538 C CA . GLY A 1 70 ? -32.048 11.781 32.973 1.00 58.91 70 GLY A CA 1
ATOM 539 C C . GLY A 1 70 ? -30.749 11.797 33.759 1.00 58.91 70 GLY A C 1
ATOM 540 O O . GLY A 1 70 ? -30.338 10.837 34.390 1.00 58.91 70 GLY A O 1
ATOM 541 N N . GLN A 1 71 ? -30.156 12.989 33.744 1.00 51.50 71 GLN A N 1
ATOM 542 C CA . GLN A 1 71 ? -28.918 13.386 34.403 1.00 51.50 71 GLN A CA 1
ATOM 543 C C . GLN A 1 71 ? -28.993 13.239 35.937 1.00 51.50 71 GLN A C 1
ATOM 545 O O . GLN A 1 71 ? -29.949 13.747 36.521 1.00 51.50 71 GLN A O 1
ATOM 550 N N . PRO A 1 72 ? -27.970 12.669 36.605 1.00 52.75 72 PRO A N 1
ATOM 551 C CA . PRO A 1 72 ? -26.743 12.126 36.028 1.00 52.75 72 PRO A CA 1
ATOM 552 C C . PRO A 1 72 ? -26.960 10.741 35.412 1.00 52.75 72 PRO A C 1
ATOM 554 O O . PRO A 1 72 ? -27.691 9.925 35.962 1.00 52.75 72 PRO A O 1
ATOM 557 N N . SER A 1 73 ? -26.251 10.473 34.312 1.00 66.19 73 SER A N 1
ATOM 558 C CA . SER A 1 73 ? -26.300 9.179 33.632 1.00 66.19 73 SER A CA 1
ATOM 559 C C . SER A 1 73 ? -26.013 8.040 34.607 1.00 66.19 73 SER A C 1
ATOM 561 O O . SER A 1 73 ? -25.060 8.115 35.399 1.00 66.19 73 SER A O 1
ATOM 563 N N . VAL A 1 74 ? -26.798 6.971 34.524 1.00 76.00 74 VAL A N 1
ATOM 564 C CA . VAL A 1 74 ? -26.531 5.721 35.235 1.00 76.00 74 VAL A CA 1
ATOM 565 C C . VAL A 1 74 ? -25.074 5.321 35.000 1.00 76.00 74 VAL A C 1
ATOM 567 O O . VAL A 1 74 ? -24.562 5.393 33.887 1.00 76.00 74 VAL A O 1
ATOM 570 N N . ARG A 1 75 ? -24.367 4.944 36.068 1.00 79.00 75 ARG A N 1
ATOM 571 C CA . ARG A 1 75 ? -22.984 4.466 35.971 1.00 79.00 75 ARG A CA 1
ATOM 572 C C . ARG A 1 75 ? -22.988 2.958 36.087 1.00 79.00 75 ARG A C 1
ATOM 574 O O . ARG A 1 75 ? -23.430 2.442 37.110 1.00 79.00 75 ARG A O 1
ATOM 581 N N . VAL A 1 76 ? -22.492 2.273 35.067 1.00 87.62 76 VAL A N 1
ATOM 582 C CA . VAL A 1 76 ? -22.286 0.824 35.095 1.00 87.62 76 VAL A CA 1
ATOM 583 C C . VAL A 1 76 ? -20.862 0.531 35.553 1.00 87.62 76 VAL A C 1
ATOM 585 O O . VAL A 1 76 ? -19.909 1.215 35.176 1.00 87.62 76 VAL A O 1
ATOM 588 N N . GLN A 1 77 ? -20.736 -0.475 36.406 1.00 91.75 77 GLN A N 1
ATOM 589 C CA . GLN A 1 77 ? -19.475 -1.012 36.880 1.00 91.75 77 GLN A CA 1
ATOM 590 C C . GLN A 1 77 ? -19.298 -2.410 36.299 1.00 91.75 77 GLN A C 1
ATOM 592 O O . GLN A 1 77 ? -20.206 -3.237 36.369 1.00 91.75 77 GLN A O 1
ATOM 597 N N . TRP A 1 78 ? -18.120 -2.651 35.742 1.00 93.81 78 TRP A N 1
ATOM 598 C CA . TRP A 1 78 ? -17.679 -3.961 35.299 1.00 93.81 78 TRP A CA 1
ATOM 599 C C . TRP A 1 78 ? -16.776 -4.579 36.351 1.00 93.81 78 TRP A C 1
ATOM 601 O O . TRP A 1 78 ? -15.904 -3.894 36.885 1.00 93.81 78 TRP A O 1
ATOM 611 N N . GLN A 1 79 ? -16.947 -5.865 36.618 1.00 94.50 79 GLN A N 1
ATOM 612 C CA . GLN A 1 79 ? -16.065 -6.648 37.462 1.00 94.50 79 GLN A CA 1
ATOM 613 C C . GLN A 1 79 ? -15.387 -7.734 36.622 1.00 94.50 79 GLN A C 1
ATOM 615 O O . GLN A 1 79 ? -16.019 -8.407 35.806 1.00 94.50 79 GLN A O 1
ATOM 620 N N . THR A 1 80 ? -14.071 -7.847 36.778 1.00 94.56 80 THR A N 1
ATOM 621 C CA . THR A 1 80 ? -13.249 -8.851 36.099 1.00 94.56 80 THR A CA 1
ATOM 622 C C . THR A 1 80 ? -13.331 -10.199 36.814 1.00 94.56 80 THR A C 1
ATOM 624 O O . THR A 1 80 ? -13.717 -10.246 37.986 1.00 94.56 80 THR A O 1
ATOM 627 N N . PRO A 1 81 ? -12.893 -11.295 36.169 1.00 94.19 81 PRO A N 1
ATOM 628 C CA . PRO A 1 81 ? -12.775 -12.602 36.815 1.00 94.19 81 PRO A CA 1
ATOM 629 C C . PRO A 1 81 ? -11.930 -12.585 38.102 1.00 94.19 81 PRO A C 1
ATOM 631 O O . PRO A 1 81 ? -12.251 -13.287 39.061 1.00 94.19 81 PRO A O 1
ATOM 634 N N . SER A 1 82 ? -10.884 -11.753 38.161 1.00 93.94 82 SER A N 1
ATOM 635 C CA . SER A 1 82 ? -10.060 -11.525 39.359 1.00 93.94 82 SER A CA 1
ATOM 636 C C . SER A 1 82 ? -10.740 -10.699 40.460 1.00 93.94 82 SER A C 1
ATOM 638 O O . SER A 1 82 ? -10.197 -10.569 41.558 1.00 93.94 82 SER A O 1
ATOM 640 N N . GLY A 1 83 ? -11.922 -10.142 40.191 1.00 90.06 83 GLY A N 1
ATOM 641 C CA . GLY A 1 83 ? -12.691 -9.317 41.118 1.00 90.06 83 GLY A CA 1
ATOM 642 C C . GLY A 1 83 ? -12.351 -7.826 41.074 1.00 90.06 83 GLY A C 1
ATOM 643 O O . GLY A 1 83 ? -12.934 -7.063 41.846 1.00 90.06 83 GLY A O 1
ATOM 644 N N . SER A 1 84 ? -11.453 -7.396 40.181 1.00 91.31 84 SER A N 1
ATOM 645 C CA . SER A 1 84 ? -11.136 -5.981 39.969 1.00 91.31 84 SER A CA 1
ATOM 646 C C . SER A 1 84 ? -12.320 -5.274 39.323 1.00 91.31 84 SER A C 1
ATOM 648 O O . SER A 1 84 ? -12.945 -5.814 38.414 1.00 91.31 84 SER A O 1
ATOM 650 N N . ALA A 1 85 ? -12.639 -4.065 39.780 1.00 89.62 85 ALA A N 1
ATOM 651 C CA . ALA A 1 85 ? -13.823 -3.360 39.317 1.00 89.62 85 ALA A CA 1
ATOM 652 C C . ALA A 1 85 ? -13.471 -2.057 38.593 1.00 89.62 85 ALA A C 1
ATOM 654 O O . ALA A 1 85 ? -12.763 -1.206 39.134 1.00 89.62 85 ALA A O 1
ATOM 655 N N . TYR A 1 86 ? -14.008 -1.892 37.388 1.00 86.25 86 TYR A N 1
ATOM 656 C CA . TYR A 1 86 ? -13.743 -0.771 36.494 1.00 86.25 86 TYR A CA 1
ATOM 657 C C . TYR A 1 86 ? -15.049 -0.039 36.162 1.00 86.25 86 TYR A C 1
ATOM 659 O O . TYR A 1 86 ? -16.074 -0.686 35.933 1.00 86.25 86 TYR A O 1
ATOM 667 N N . PRO A 1 87 ? -15.060 1.305 36.131 1.00 81.56 87 PRO A N 1
ATOM 668 C CA . PRO A 1 87 ? -16.195 2.031 35.577 1.00 81.56 87 PRO A CA 1
ATOM 669 C C . PRO A 1 87 ? -16.317 1.737 34.075 1.00 81.56 87 PRO A C 1
ATOM 671 O O . PRO A 1 87 ? -15.312 1.503 33.403 1.00 81.56 87 PRO A O 1
ATOM 674 N N . SER A 1 88 ? -17.539 1.773 33.541 1.00 76.88 88 SER A N 1
ATOM 675 C CA . SER A 1 88 ? -17.774 1.720 32.095 1.00 76.88 88 SER A CA 1
ATOM 676 C C . SER A 1 88 ? -16.914 2.753 31.364 1.00 76.88 88 SER A C 1
ATOM 678 O O . SER A 1 88 ? -16.901 3.925 31.747 1.00 76.88 88 SER A O 1
ATOM 680 N N . SER A 1 89 ? -16.227 2.323 30.307 1.00 66.00 89 SER A N 1
ATOM 681 C CA . SER A 1 89 ? -15.315 3.169 29.525 1.00 66.00 89 SER A CA 1
ATOM 682 C C . SER A 1 89 ? -16.047 4.270 28.753 1.00 66.00 89 SER A C 1
ATOM 684 O O . SER A 1 89 ? -15.529 5.371 28.595 1.00 66.00 89 SER A O 1
ATOM 686 N N . SER A 1 90 ? -17.267 3.984 28.300 1.00 74.75 90 SER A N 1
ATOM 687 C CA . SER A 1 90 ? -18.120 4.903 27.549 1.00 74.75 90 SER A CA 1
ATOM 688 C C . SER A 1 90 ? -19.569 4.395 27.513 1.00 74.75 90 SER A C 1
ATOM 690 O O . SER A 1 90 ? -19.858 3.279 27.960 1.00 74.75 90 SER A O 1
ATOM 692 N N . TYR A 1 91 ? -20.474 5.230 26.998 1.00 78.44 91 TYR A N 1
ATOM 693 C CA . TYR A 1 91 ? -21.866 4.890 26.706 1.00 78.44 91 TYR A CA 1
ATOM 694 C C . TYR A 1 91 ? -22.165 5.226 25.244 1.00 78.44 91 TYR A C 1
ATOM 696 O O . TYR A 1 91 ? -21.970 6.369 24.825 1.00 78.44 91 TYR A O 1
ATOM 704 N N . GLN A 1 92 ? -22.629 4.243 24.476 1.00 77.56 92 GLN A N 1
ATOM 705 C CA . GLN A 1 92 ? -22.939 4.391 23.056 1.00 77.56 92 GLN A CA 1
ATOM 706 C C . GLN A 1 92 ? -24.150 3.526 22.704 1.00 77.56 92 GLN A C 1
ATOM 708 O O . GLN A 1 92 ? -24.217 2.369 23.105 1.00 77.56 92 GLN A O 1
ATOM 713 N N . GLU A 1 93 ? -25.110 4.093 21.966 1.00 76.06 93 GLU A N 1
ATOM 714 C CA . GLU A 1 93 ? -26.262 3.357 21.406 1.00 76.06 93 GLU A CA 1
ATOM 715 C C . GLU A 1 93 ? -27.082 2.540 22.429 1.00 7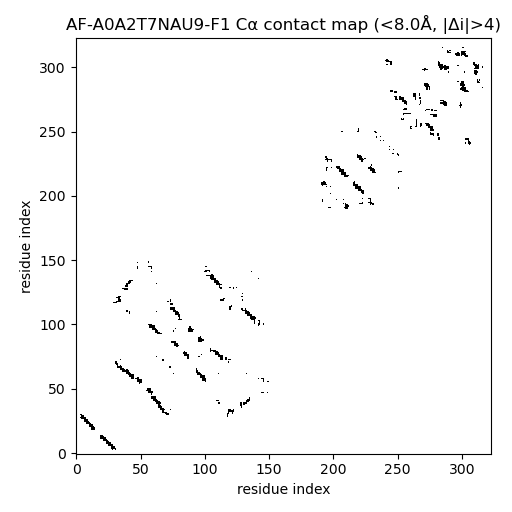6.06 93 GLU A C 1
ATOM 717 O O . GLU A 1 93 ? -27.695 1.539 22.082 1.00 76.06 93 GLU A O 1
ATOM 722 N N . GLY A 1 94 ? -27.131 2.971 23.696 1.00 75.62 94 GLY A N 1
ATOM 723 C CA . GLY A 1 94 ? -27.875 2.258 24.746 1.00 75.62 94 GLY A CA 1
ATOM 724 C C . GLY A 1 94 ? -27.050 1.262 25.563 1.00 75.62 94 GLY A C 1
ATOM 725 O O . GLY A 1 94 ? -27.584 0.664 26.497 1.00 75.62 94 GLY A O 1
ATOM 726 N N . TYR A 1 95 ? -25.755 1.114 25.267 1.00 85.44 95 TYR A N 1
ATOM 727 C CA . TYR A 1 95 ? -24.867 0.166 25.935 1.00 85.44 95 TYR A CA 1
ATOM 728 C C . TYR A 1 95 ? -23.706 0.855 26.644 1.00 85.44 95 TYR A C 1
ATOM 730 O O . TYR A 1 95 ? -23.098 1.803 26.141 1.00 85.44 95 TYR A O 1
ATOM 738 N N . PHE A 1 96 ? -23.366 0.329 27.817 1.00 88.31 96 PHE A N 1
ATOM 739 C CA . PHE A 1 96 ? -22.156 0.683 28.546 1.00 88.31 96 PHE A CA 1
ATOM 740 C C . PHE A 1 96 ? -21.026 -0.254 28.147 1.00 88.31 96 PHE A C 1
ATOM 742 O O . PHE A 1 96 ? -21.151 -1.474 28.270 1.00 88.31 96 PHE A O 1
ATOM 749 N N . LEU A 1 97 ? -19.920 0.324 27.689 1.00 90.19 97 LEU A N 1
ATOM 750 C CA . LEU A 1 97 ? -18.857 -0.424 27.029 1.00 90.19 97 LEU A CA 1
ATOM 751 C C . LEU A 1 97 ? -17.678 -0.701 27.970 1.00 90.19 97 LEU A C 1
ATOM 753 O O . LEU A 1 97 ? -17.300 0.155 28.781 1.00 90.19 97 LEU A O 1
ATOM 757 N N . LEU A 1 98 ? -17.045 -1.864 27.821 1.00 92.69 98 LEU A N 1
ATOM 758 C CA . LEU A 1 98 ? -15.721 -2.164 28.372 1.00 92.69 98 LEU A CA 1
ATOM 759 C C . LEU A 1 98 ? -14.781 -2.599 27.247 1.00 92.69 98 LEU A C 1
ATOM 761 O O . LEU A 1 98 ? -14.995 -3.638 26.626 1.00 92.69 98 LEU A O 1
ATOM 765 N N . SER A 1 99 ? -13.724 -1.821 27.023 1.00 93.38 99 SER A N 1
ATOM 766 C CA . SER A 1 99 ? -12.670 -2.157 26.066 1.00 93.38 99 SER A CA 1
ATOM 767 C C . SER A 1 99 ? -11.645 -3.094 26.698 1.00 93.38 99 SER A C 1
ATOM 769 O O . SER A 1 99 ? -10.987 -2.755 27.682 1.00 93.38 99 SER A O 1
ATOM 771 N N . LEU A 1 100 ? -11.489 -4.268 26.105 1.00 94.00 100 LEU A N 1
ATOM 772 C CA . LEU A 1 100 ? -10.484 -5.260 26.442 1.00 94.00 100 LEU A CA 1
ATOM 773 C C . LEU A 1 100 ? -9.286 -5.132 25.500 1.00 94.00 100 LEU A C 1
ATOM 775 O O . LEU A 1 100 ? -9.417 -4.828 24.312 1.00 94.00 100 LEU A O 1
ATOM 779 N N . ASN A 1 101 ? -8.101 -5.372 26.046 1.00 92.75 101 ASN A N 1
ATOM 780 C CA . ASN A 1 101 ? -6.839 -5.395 25.317 1.00 92.75 101 ASN A CA 1
ATOM 781 C C . ASN A 1 101 ? -6.246 -6.816 25.339 1.00 92.75 101 ASN A C 1
ATOM 783 O O . ASN A 1 101 ? -6.869 -7.764 25.814 1.00 92.75 101 ASN A O 1
ATOM 787 N N . THR A 1 102 ? -5.006 -6.967 24.878 1.00 90.94 102 THR A N 1
ATOM 788 C CA . THR A 1 102 ? -4.298 -8.259 24.840 1.00 90.94 102 THR A CA 1
ATOM 789 C C . THR A 1 102 ? -4.009 -8.874 26.215 1.00 90.94 102 THR A C 1
ATOM 791 O O . THR A 1 102 ? -3.521 -9.997 26.272 1.00 90.94 102 THR A O 1
ATOM 794 N N . SER A 1 103 ? -4.260 -8.152 27.312 1.00 91.12 103 SER A N 1
ATOM 795 C CA . SER A 1 103 ? -4.109 -8.634 28.693 1.00 91.12 103 SER A CA 1
ATOM 796 C C . SER A 1 103 ? -5.439 -9.002 29.361 1.00 91.12 103 SER A C 1
ATOM 798 O O . SER A 1 103 ? -5.500 -9.092 30.584 1.00 91.12 103 SER A O 1
ATOM 800 N N . ALA A 1 104 ? -6.507 -9.192 28.579 1.00 93.00 104 ALA A N 1
ATOM 801 C CA . ALA A 1 104 ? -7.794 -9.643 29.095 1.00 93.00 104 ALA A CA 1
ATOM 802 C C . ALA A 1 104 ? -7.671 -10.983 29.842 1.00 93.00 104 ALA A C 1
ATOM 804 O O . ALA A 1 104 ? -6.994 -11.911 29.398 1.00 93.00 104 ALA A O 1
ATOM 805 N N . GLU A 1 105 ? -8.343 -11.077 30.985 1.00 94.81 105 GLU A N 1
ATOM 806 C CA . GLU A 1 105 ? -8.393 -12.289 31.794 1.00 94.81 105 GLU A CA 1
ATOM 807 C C . GLU A 1 105 ? -9.391 -13.275 31.181 1.00 94.81 105 GLU A C 1
ATOM 809 O O . GLU A 1 105 ? -10.412 -12.880 30.624 1.00 94.81 105 GLU A O 1
ATOM 814 N N . THR A 1 106 ? -9.132 -14.574 31.316 1.00 95.94 106 THR A N 1
ATOM 815 C CA . THR A 1 106 ? -10.126 -15.588 30.943 1.00 95.94 106 THR A CA 1
ATOM 816 C C . THR A 1 106 ? -11.118 -15.775 32.083 1.00 95.94 106 THR A C 1
ATOM 818 O O . THR A 1 106 ? -10.713 -16.029 33.218 1.00 95.94 106 THR A O 1
ATOM 821 N N . GLY A 1 107 ? -12.414 -15.688 31.790 1.00 96.38 107 GLY A N 1
ATOM 822 C CA . GLY A 1 107 ? -13.470 -15.965 32.757 1.00 96.38 107 GLY A CA 1
ATOM 823 C C . GLY A 1 107 ? -14.734 -15.137 32.552 1.00 96.38 107 GLY A C 1
ATOM 824 O O . GLY A 1 107 ? -14.963 -14.548 31.499 1.00 96.38 107 GLY A O 1
ATOM 825 N N . ASN A 1 108 ? -15.570 -15.107 33.590 1.00 97.00 108 ASN A N 1
ATOM 826 C CA . ASN A 1 108 ? -16.816 -14.349 33.580 1.00 97.00 108 ASN A CA 1
ATOM 827 C C . ASN A 1 108 ? -16.558 -12.897 33.967 1.00 97.00 108 ASN A C 1
ATOM 829 O O . ASN A 1 108 ? -16.196 -12.608 35.106 1.00 97.00 108 ASN A O 1
ATOM 833 N N . TYR A 1 109 ? -16.801 -12.002 33.021 1.00 96.00 109 TYR A N 1
ATOM 834 C CA . TYR A 1 109 ? -16.938 -10.581 33.281 1.00 96.00 109 TYR A CA 1
ATOM 835 C C . TYR A 1 109 ? -18.380 -10.297 33.640 1.00 96.00 109 TYR A C 1
ATOM 837 O O . TYR A 1 109 ? -19.297 -10.833 33.012 1.00 96.00 109 TYR A O 1
ATOM 845 N N . SER A 1 110 ? -18.585 -9.449 34.633 1.00 95.19 110 SER A N 1
ATOM 846 C CA . SER A 1 110 ? -19.914 -9.151 35.127 1.00 95.19 110 SER A CA 1
ATOM 847 C C . SER A 1 110 ? -20.161 -7.649 35.157 1.00 95.19 110 SER A C 1
ATOM 849 O O . SER A 1 110 ? -19.247 -6.863 35.398 1.00 95.19 110 SER A O 1
ATOM 851 N N . CYS A 1 111 ? -21.377 -7.231 34.819 1.00 93.19 111 CYS A N 1
ATOM 852 C CA . CYS A 1 111 ? -21.758 -5.830 34.787 1.00 93.19 111 CYS A CA 1
ATOM 853 C C . CYS A 1 111 ? -23.001 -5.579 35.632 1.00 93.19 111 CYS A C 1
ATOM 855 O O . CYS A 1 111 ? -24.005 -6.294 35.558 1.00 93.19 111 CYS A O 1
ATOM 857 N N . SER A 1 112 ? -22.938 -4.518 36.426 1.00 91.56 112 SER A N 1
ATOM 858 C CA . SER A 1 112 ? -24.044 -4.077 37.263 1.00 91.56 112 SER A CA 1
ATOM 859 C C . SER A 1 112 ? -24.084 -2.557 37.343 1.00 91.56 112 SER A C 1
ATOM 861 O O . SER A 1 112 ? -23.088 -1.861 37.136 1.00 91.56 112 SER A O 1
ATOM 863 N N . ILE A 1 113 ? -25.257 -2.006 37.642 1.00 88.00 113 ILE A N 1
ATOM 864 C CA . ILE A 1 113 ? -25.372 -0.574 37.918 1.00 88.00 113 ILE A CA 1
ATOM 865 C C . ILE A 1 113 ? -24.620 -0.282 39.220 1.00 88.00 113 ILE A C 1
ATOM 867 O O . ILE A 1 113 ? -24.852 -0.948 40.218 1.00 88.00 113 ILE A O 1
ATOM 871 N N . LEU A 1 114 ? -23.755 0.724 39.270 1.00 86.94 114 LEU A N 1
ATOM 872 C CA . LEU A 1 114 ? -22.971 1.057 40.459 1.00 86.94 114 LEU A CA 1
ATOM 873 C C . LEU A 1 114 ? -23.878 1.250 41.690 1.00 86.94 114 LEU A C 1
ATOM 875 O O . LEU A 1 114 ? -24.804 2.061 41.666 1.00 86.94 114 LEU A O 1
ATOM 879 N N . HIS A 1 115 ? -23.585 0.550 42.793 1.00 82.25 115 HIS A N 1
ATOM 880 C CA . HIS A 1 115 ? -24.387 0.607 44.030 1.00 82.25 115 HIS A CA 1
ATOM 881 C C . HIS A 1 115 ? -24.567 2.024 44.594 1.00 82.25 115 HIS A C 1
ATOM 883 O O . HIS A 1 115 ? -25.595 2.338 45.185 1.00 82.25 115 HIS A O 1
ATOM 889 N N . GLN A 1 116 ? -23.567 2.882 44.399 1.00 81.44 116 GLN A N 1
ATOM 890 C CA . GLN A 1 116 ? -23.565 4.266 44.874 1.00 81.44 116 GLN A CA 1
ATOM 891 C C . GLN A 1 116 ? -24.322 5.227 43.944 1.00 81.44 116 GLN A C 1
ATOM 893 O O . GLN A 1 116 ? -24.447 6.403 44.268 1.00 81.44 116 GLN A O 1
ATOM 898 N N . SER A 1 117 ? -24.807 4.765 42.786 1.00 80.38 117 SER A N 1
ATOM 899 C CA . SER A 1 117 ? -25.557 5.610 41.858 1.00 80.38 117 SER A CA 1
ATOM 900 C C . SER A 1 117 ? -26.910 6.011 42.467 1.00 80.38 117 SER A C 1
ATOM 902 O O . SER A 1 117 ? -27.688 5.121 42.827 1.00 80.38 117 SER A O 1
ATOM 904 N N . PRO A 1 118 ? -27.243 7.317 42.526 1.00 79.06 118 PRO A N 1
ATOM 905 C CA . PRO A 1 118 ? -28.561 7.778 42.968 1.00 79.06 118 PRO A CA 1
ATOM 906 C C . PRO A 1 118 ? -29.703 7.165 42.144 1.00 79.06 118 PRO A C 1
ATOM 908 O O . PRO A 1 118 ? -30.749 6.812 42.685 1.00 79.06 118 PRO A O 1
ATOM 911 N N . ALA A 1 119 ? -29.469 6.941 40.846 1.00 79.69 119 ALA A N 1
ATOM 912 C CA . ALA A 1 119 ? -30.429 6.317 39.942 1.00 79.69 119 ALA A CA 1
ATOM 913 C C . ALA A 1 119 ? -30.746 4.860 40.333 1.00 79.69 119 ALA A C 1
ATOM 915 O O . ALA A 1 119 ? -31.894 4.431 40.224 1.00 79.69 119 ALA A O 1
ATOM 916 N N . ARG A 1 120 ? -29.764 4.110 40.868 1.00 84.25 120 ARG A N 1
ATOM 917 C CA . ARG A 1 120 ? -29.987 2.742 41.376 1.00 84.25 120 ARG A CA 1
ATOM 918 C C . ARG A 1 120 ? -30.840 2.738 42.641 1.00 84.25 120 ARG A C 1
ATOM 920 O O . ARG A 1 120 ? -31.671 1.854 42.803 1.00 84.25 120 ARG A O 1
ATOM 927 N N . GLN A 1 121 ? -30.645 3.716 43.527 1.00 83.75 121 GLN A N 1
ATOM 928 C CA . GLN A 1 121 ? -31.407 3.831 44.780 1.00 83.75 121 GLN A CA 1
ATOM 929 C C . GLN A 1 121 ? -32.894 4.125 44.541 1.00 83.75 121 GLN A C 1
ATOM 931 O O . GLN A 1 121 ? -33.721 3.828 45.397 1.00 83.75 121 GLN A O 1
ATOM 936 N N . CYS A 1 122 ? -33.229 4.678 43.373 1.00 82.94 122 CYS A N 1
ATOM 937 C CA . CYS A 1 122 ? -34.601 4.958 42.961 1.00 82.94 122 CYS A CA 1
ATOM 938 C C . CYS A 1 122 ? -35.322 3.740 42.349 1.00 82.94 122 CYS A C 1
ATOM 940 O O . CYS A 1 122 ? -36.507 3.840 42.033 1.00 82.94 122 CYS A O 1
ATOM 942 N N . LEU A 1 123 ? -34.637 2.604 42.149 1.00 85.56 123 LEU A N 1
ATOM 943 C CA . LEU A 1 123 ? -35.250 1.389 41.609 1.00 85.56 123 LEU A CA 1
ATOM 944 C C . LEU A 1 123 ? -36.135 0.695 42.654 1.00 85.56 123 LEU A C 1
ATOM 946 O O . LEU A 1 123 ? -35.788 0.608 43.831 1.00 85.56 123 LEU A O 1
ATOM 950 N N . ALA A 1 124 ? -37.265 0.148 42.200 1.00 86.19 124 ALA A N 1
ATOM 951 C CA . ALA A 1 124 ? -38.110 -0.715 43.020 1.00 86.19 124 ALA A CA 1
ATOM 952 C C . ALA A 1 124 ? -37.342 -1.972 43.467 1.00 86.19 124 ALA A C 1
ATOM 954 O O . ALA A 1 124 ? -36.461 -2.455 42.755 1.00 86.19 124 ALA A O 1
ATOM 955 N N . SER A 1 125 ? -37.687 -2.521 44.635 1.00 86.00 125 SER A N 1
ATOM 956 C CA . SER A 1 125 ? -36.995 -3.674 45.240 1.00 86.00 125 SER A CA 1
ATOM 957 C C . SER A 1 125 ? -37.012 -4.945 44.385 1.00 86.00 125 SER A C 1
ATOM 959 O O . SER A 1 125 ? -36.167 -5.815 44.565 1.00 86.00 125 SER A O 1
ATOM 961 N N . ASP A 1 126 ? -37.978 -5.062 43.480 1.00 87.69 126 ASP A N 1
ATOM 962 C CA . ASP A 1 126 ? -38.182 -6.165 42.542 1.00 87.69 126 ASP A CA 1
ATOM 963 C C . ASP A 1 126 ? -37.697 -5.841 41.118 1.00 87.69 126 ASP A C 1
ATOM 965 O O . ASP A 1 126 ? -37.920 -6.622 40.194 1.00 87.69 126 ASP A O 1
ATOM 969 N N . SER A 1 127 ? -37.025 -4.700 40.922 1.00 87.25 127 SER A N 1
ATOM 970 C CA . SER A 1 127 ? -36.554 -4.289 39.602 1.00 87.25 127 SER A CA 1
ATOM 971 C C . SER A 1 127 ? -35.531 -5.285 39.032 1.00 87.25 127 SER A C 1
ATOM 973 O O . SER A 1 127 ? -34.531 -5.586 39.694 1.00 87.25 127 SER A O 1
ATOM 975 N N . PRO A 1 128 ? -35.696 -5.737 37.773 1.00 84.88 128 PRO A N 1
ATOM 976 C CA . PRO A 1 128 ? -34.764 -6.663 37.127 1.00 84.88 128 PRO A CA 1
ATOM 977 C C . PRO A 1 128 ? -33.379 -6.037 36.882 1.00 84.88 128 PRO A C 1
ATOM 979 O O . PRO A 1 128 ? -32.398 -6.753 36.684 1.00 84.88 128 PRO A O 1
ATOM 982 N N . LEU A 1 129 ? -33.280 -4.705 36.950 1.00 85.94 129 LEU A N 1
ATOM 983 C CA . LEU A 1 129 ? -32.037 -3.943 36.814 1.00 85.94 129 LEU A CA 1
ATOM 984 C C . LEU A 1 129 ? -31.177 -3.945 38.089 1.00 85.94 129 LEU A C 1
ATOM 986 O O . LEU A 1 129 ? -30.040 -3.478 38.060 1.00 85.94 129 LEU A O 1
ATOM 990 N N . LEU A 1 130 ? -31.693 -4.457 39.216 1.00 87.31 130 LEU A N 1
ATOM 991 C CA . LEU A 1 130 ? -30.907 -4.616 40.445 1.00 87.31 130 LEU A CA 1
ATOM 992 C C . LEU A 1 130 ? -29.923 -5.789 40.385 1.00 87.31 130 LEU A C 1
ATOM 994 O O . LEU A 1 130 ? -29.028 -5.843 41.233 1.00 87.31 130 LEU A O 1
ATOM 998 N N . GLY A 1 131 ? -30.099 -6.700 39.426 1.00 87.19 131 GLY A N 1
ATOM 999 C CA . GLY A 1 131 ? -29.229 -7.850 39.214 1.00 87.19 131 GLY A CA 1
ATOM 1000 C C . GLY A 1 131 ? -27.886 -7.499 38.574 1.00 87.19 131 GLY A C 1
ATOM 1001 O O . GLY A 1 131 ? -27.487 -6.339 38.462 1.00 87.19 131 GLY A O 1
ATOM 1002 N N . GLU A 1 132 ? -27.193 -8.544 38.146 1.00 91.31 132 GLU A N 1
ATOM 1003 C CA . GLU A 1 132 ? -25.924 -8.475 37.435 1.00 91.31 132 GLU A CA 1
ATOM 1004 C C . GLU A 1 132 ? -26.017 -9.344 36.180 1.00 91.31 132 GLU A C 1
ATOM 1006 O O . GLU A 1 132 ? -26.669 -10.392 36.194 1.00 91.31 132 GLU A O 1
ATOM 1011 N N . ALA A 1 133 ? -25.390 -8.897 35.097 1.00 93.38 133 ALA A N 1
ATOM 1012 C CA . ALA A 1 133 ? -25.301 -9.652 33.856 1.00 93.38 133 ALA A CA 1
ATOM 1013 C C . ALA A 1 133 ? -23.868 -10.115 33.629 1.00 93.38 133 ALA A C 1
ATOM 1015 O O . ALA A 1 133 ? -22.931 -9.377 33.917 1.00 93.38 133 ALA A O 1
ATOM 1016 N N . THR A 1 134 ? -23.693 -11.328 33.112 1.00 95.56 134 THR A N 1
ATOM 1017 C CA . THR A 1 134 ? -22.374 -11.936 32.930 1.00 95.56 134 THR A CA 1
ATOM 1018 C C . THR A 1 134 ? -22.127 -12.315 31.479 1.00 95.56 134 THR A C 1
ATOM 1020 O O . THR A 1 134 ? -23.035 -12.728 30.761 1.00 95.56 134 THR A O 1
ATOM 1023 N N . VAL A 1 135 ? -20.874 -12.184 31.054 1.00 96.44 135 VAL A N 1
ATOM 1024 C CA . VAL A 1 135 ? -20.385 -12.628 29.751 1.00 96.44 135 VAL A CA 1
ATOM 1025 C C . VAL A 1 135 ? -19.062 -13.359 29.950 1.00 96.44 135 VAL A C 1
ATOM 1027 O O . VAL A 1 135 ? -18.156 -12.864 30.623 1.00 96.44 135 VAL A O 1
ATOM 1030 N N . TYR A 1 136 ? -18.961 -14.563 29.392 1.00 96.75 136 TYR A N 1
ATOM 1031 C CA . TYR A 1 136 ? -17.720 -15.328 29.415 1.00 96.75 136 TYR A CA 1
ATOM 1032 C C . TYR A 1 136 ? -16.785 -14.823 28.316 1.00 96.75 136 TYR A C 1
ATOM 1034 O O . TYR A 1 136 ? -17.196 -14.674 27.164 1.00 96.75 136 TYR A O 1
ATOM 1042 N N . VAL A 1 137 ? -15.527 -14.588 28.674 1.00 97.06 137 VAL A N 1
ATOM 1043 C CA . VAL A 1 137 ? -14.472 -14.156 27.759 1.00 97.06 137 VAL A CA 1
ATOM 1044 C C . VAL A 1 137 ? -13.314 -15.139 27.845 1.00 97.06 137 VAL A C 1
ATOM 1046 O O . VAL A 1 137 ? -12.838 -15.457 28.935 1.00 97.06 137 VAL A O 1
ATOM 1049 N N . ASP A 1 138 ? -12.856 -15.604 26.687 1.00 96.31 138 ASP A N 1
ATOM 1050 C CA . ASP A 1 138 ? -11.611 -16.352 26.546 1.00 96.31 138 ASP A CA 1
ATOM 1051 C C . ASP A 1 138 ? -10.478 -15.374 26.200 1.00 96.31 138 ASP A C 1
ATOM 1053 O O . ASP A 1 138 ? -10.540 -14.657 25.200 1.00 96.31 138 ASP A O 1
ATOM 1057 N N . GLY A 1 139 ? -9.460 -15.295 27.058 1.00 94.25 139 GLY A N 1
ATOM 1058 C CA . GLY A 1 139 ? -8.355 -14.351 26.898 1.00 94.25 139 GLY A CA 1
ATOM 1059 C C . GLY A 1 139 ? -7.465 -14.666 25.692 1.00 94.25 139 GLY A C 1
ATOM 1060 O O . GLY A 1 139 ? -6.948 -13.740 25.060 1.00 94.25 139 GLY A O 1
ATOM 1061 N N . ASP A 1 140 ? -7.315 -15.945 25.330 1.00 95.44 140 ASP A N 1
ATOM 1062 C CA . ASP A 1 140 ? -6.558 -16.326 24.134 1.00 95.44 140 ASP A CA 1
ATOM 1063 C C . ASP A 1 140 ? -7.323 -15.954 22.859 1.00 95.44 140 ASP A C 1
ATOM 1065 O O . ASP A 1 140 ? -6.717 -15.434 21.920 1.00 95.44 140 ASP A O 1
ATOM 1069 N N . ASP A 1 141 ? -8.649 -16.113 22.855 1.00 95.19 141 ASP A N 1
ATOM 1070 C CA . ASP A 1 141 ? -9.513 -15.661 21.757 1.00 95.19 141 ASP A CA 1
ATOM 1071 C C . ASP A 1 141 ? -9.463 -14.136 21.576 1.00 95.19 141 ASP A C 1
ATOM 1073 O O . ASP A 1 141 ? -9.332 -13.648 20.451 1.00 95.19 141 ASP A O 1
ATOM 1077 N N . VAL A 1 142 ? -9.474 -13.366 22.673 1.00 96.00 142 VAL A N 1
ATOM 1078 C CA . VAL A 1 142 ? -9.298 -11.904 22.617 1.00 96.00 142 VAL A CA 1
ATOM 1079 C C . VAL A 1 142 ? -7.956 -11.552 21.988 1.00 96.00 142 VAL A C 1
ATOM 1081 O O . VAL A 1 142 ? -7.900 -10.735 21.068 1.00 96.00 142 VAL A O 1
ATOM 1084 N N . ARG A 1 143 ? -6.866 -12.171 22.452 1.00 95.50 143 ARG A N 1
ATOM 1085 C CA . ARG A 1 143 ? -5.529 -11.911 21.913 1.00 95.50 143 ARG A CA 1
ATOM 1086 C C . ARG A 1 143 ? -5.448 -12.258 20.429 1.00 95.50 143 ARG A C 1
ATOM 1088 O O . ARG A 1 143 ? -4.873 -11.478 19.674 1.00 95.50 143 ARG A O 1
ATOM 1095 N N . MET A 1 144 ? -6.035 -13.379 20.017 1.00 95.12 144 MET A N 1
ATOM 1096 C CA . MET A 1 144 ? -6.024 -13.802 18.621 1.00 95.12 144 MET A CA 1
ATOM 1097 C C . MET A 1 144 ? -6.858 -12.868 17.741 1.00 95.12 144 MET A C 1
ATOM 1099 O O . MET A 1 144 ? -6.339 -12.351 16.760 1.00 95.12 144 MET A O 1
ATOM 1103 N N . THR A 1 145 ? -8.074 -12.514 18.164 1.00 95.88 145 THR A N 1
ATOM 1104 C CA . THR A 1 145 ? -8.935 -11.545 17.458 1.00 95.88 145 THR A CA 1
ATOM 1105 C C . THR A 1 145 ? -8.214 -10.210 17.228 1.00 95.88 145 THR A C 1
ATOM 1107 O O . THR A 1 145 ? -8.292 -9.617 16.153 1.00 95.88 145 THR A O 1
ATOM 1110 N N . LEU A 1 146 ? -7.492 -9.715 18.241 1.00 95.88 146 LEU A N 1
ATOM 1111 C CA . LEU A 1 146 ? -6.738 -8.465 18.130 1.00 95.88 146 LEU A CA 1
ATOM 1112 C C . LEU A 1 146 ? -5.519 -8.591 17.210 1.00 95.88 146 LEU A C 1
ATOM 1114 O O . LEU A 1 146 ? -5.197 -7.642 16.497 1.00 95.88 146 LEU A O 1
ATOM 1118 N N . LEU A 1 147 ? -4.824 -9.730 17.222 1.00 94.62 147 LEU A N 1
ATOM 1119 C CA . LEU A 1 147 ? -3.714 -9.992 16.303 1.00 94.62 147 LEU A CA 1
ATOM 1120 C C . LEU A 1 147 ? -4.203 -10.076 14.851 1.00 94.62 147 LEU A C 1
ATOM 1122 O O . LEU A 1 147 ? -3.619 -9.418 13.994 1.00 94.62 147 LEU A O 1
ATOM 1126 N N . GLU A 1 148 ? -5.300 -10.791 14.598 1.00 94.69 148 GLU A N 1
ATOM 1127 C CA . GLU A 1 148 ? -5.920 -10.910 13.271 1.00 94.69 148 GLU A CA 1
ATOM 1128 C C . GLU A 1 148 ? -6.350 -9.546 12.722 1.00 94.69 148 GLU A C 1
ATOM 1130 O O . GLU A 1 148 ? -6.036 -9.219 11.582 1.00 94.69 148 GLU A O 1
ATOM 1135 N N . ALA A 1 149 ? -6.985 -8.701 13.542 1.00 95.38 149 ALA A N 1
ATOM 1136 C CA . ALA A 1 149 ? -7.375 -7.353 13.124 1.00 95.38 149 ALA A CA 1
ATOM 1137 C C . ALA A 1 149 ? -6.169 -6.469 12.756 1.00 95.38 149 ALA A C 1
ATOM 1139 O O . ALA A 1 149 ? -6.216 -5.711 11.785 1.00 95.38 149 ALA A O 1
ATOM 1140 N N . ASN A 1 150 ? -5.068 -6.575 13.510 1.00 93.56 150 ASN A N 1
ATOM 1141 C CA . ASN A 1 150 ? -3.833 -5.853 13.195 1.00 93.56 150 ASN A CA 1
ATOM 1142 C C . ASN A 1 150 ? -3.195 -6.354 11.891 1.00 93.56 150 ASN A C 1
ATOM 1144 O O . ASN A 1 150 ? -2.767 -5.543 11.069 1.00 93.56 150 ASN A O 1
ATOM 1148 N N . GLU A 1 151 ? -3.128 -7.671 11.696 1.00 94.81 151 GLU A N 1
ATOM 1149 C CA . GLU A 1 151 ? -2.571 -8.282 10.486 1.00 94.81 151 GLU A CA 1
ATOM 1150 C C . GLU A 1 151 ? -3.402 -7.933 9.247 1.00 94.81 151 GLU A C 1
ATOM 1152 O O . GLU A 1 151 ? -2.851 -7.504 8.233 1.00 94.81 151 GLU A O 1
ATOM 1157 N N . GLN A 1 152 ? -4.728 -8.031 9.347 1.00 94.44 152 GLN A N 1
ATOM 1158 C CA . GLN A 1 152 ? -5.635 -7.693 8.258 1.00 94.44 152 GLN A CA 1
ATOM 1159 C C . GLN A 1 152 ? -5.477 -6.229 7.832 1.00 94.44 152 GLN A C 1
ATOM 1161 O O . GLN A 1 152 ? -5.376 -5.946 6.640 1.00 94.44 152 GLN A O 1
ATOM 1166 N N . GLN A 1 153 ? -5.368 -5.300 8.786 1.00 93.62 153 GLN A N 1
ATOM 1167 C CA . GLN A 1 153 ? -5.144 -3.889 8.471 1.00 93.62 153 GLN A CA 1
ATOM 1168 C C . GLN A 1 153 ? -3.809 -3.659 7.744 1.00 93.62 153 GLN A C 1
ATOM 1170 O O . GLN A 1 153 ? -3.737 -2.844 6.824 1.00 93.62 153 GLN A O 1
ATOM 1175 N N . LEU A 1 154 ? -2.740 -4.350 8.156 1.00 94.31 154 LEU A N 1
ATOM 1176 C CA . LEU A 1 154 ? -1.442 -4.264 7.478 1.00 94.31 154 LEU A CA 1
ATOM 1177 C C . LEU A 1 154 ? -1.536 -4.779 6.041 1.00 94.31 154 LEU A C 1
ATOM 1179 O O . LEU A 1 154 ? -0.994 -4.159 5.128 1.00 94.31 154 LEU A O 1
ATOM 1183 N N . PHE A 1 155 ? -2.239 -5.891 5.841 1.00 95.94 155 PHE A N 1
ATOM 1184 C CA . PHE A 1 155 ? -2.438 -6.476 4.523 1.00 95.94 155 PHE A CA 1
ATOM 1185 C C . PHE A 1 155 ? -3.266 -5.569 3.605 1.00 95.94 155 PHE A C 1
ATOM 1187 O O . PHE A 1 155 ? -2.873 -5.341 2.463 1.00 95.94 155 PHE A O 1
ATOM 1194 N N . GLU A 1 156 ? -4.369 -5.009 4.105 1.00 94.88 156 GLU A N 1
ATOM 1195 C CA . GLU A 1 156 ? -5.205 -4.059 3.361 1.00 94.88 156 GLU A CA 1
ATOM 1196 C C . GLU A 1 156 ? -4.420 -2.801 2.969 1.00 94.88 156 GLU A C 1
ATOM 1198 O O . GLU A 1 156 ? -4.497 -2.365 1.821 1.00 94.88 156 GLU A O 1
ATOM 1203 N N . GLY A 1 157 ? -3.611 -2.256 3.884 1.00 95.38 157 GLY A N 1
ATOM 1204 C CA . GLY A 1 157 ? -2.747 -1.111 3.589 1.00 95.38 157 GLY A CA 1
ATOM 1205 C C . GLY A 1 157 ? -1.713 -1.419 2.503 1.00 95.38 157 GLY A C 1
ATOM 1206 O O . GLY A 1 157 ? -1.563 -0.653 1.555 1.00 95.38 157 GLY A O 1
ATOM 1207 N N . MET A 1 158 ? -1.051 -2.575 2.593 1.00 96.31 158 MET A N 1
ATOM 1208 C CA . MET A 1 158 ? -0.065 -3.008 1.598 1.00 96.31 158 MET A CA 1
ATOM 1209 C C . MET A 1 158 ? -0.690 -3.212 0.212 1.00 96.31 158 MET A C 1
ATOM 1211 O O . MET A 1 158 ? -0.099 -2.831 -0.795 1.00 96.31 158 MET A O 1
ATOM 1215 N N . TRP A 1 159 ? -1.896 -3.780 0.153 1.00 95.62 159 TRP A N 1
ATOM 1216 C CA . TRP A 1 159 ? -2.628 -3.953 -1.103 1.00 95.62 159 TRP A CA 1
ATOM 1217 C C . TRP A 1 159 ? -2.989 -2.625 -1.762 1.00 95.62 159 TRP A C 1
ATOM 1219 O O . TRP A 1 159 ? -2.863 -2.494 -2.978 1.00 95.62 159 TRP A O 1
ATOM 1229 N N . GLN A 1 160 ? -3.413 -1.637 -0.973 1.00 96.31 160 GLN A N 1
ATOM 1230 C CA . GLN A 1 160 ? -3.709 -0.302 -1.492 1.00 96.31 160 GLN A CA 1
ATOM 1231 C C . GLN A 1 160 ? -2.461 0.374 -2.070 1.00 96.31 160 GLN A C 1
ATOM 1233 O O . GLN A 1 160 ? -2.538 0.988 -3.134 1.00 96.31 160 GLN A O 1
ATOM 1238 N N . GLU A 1 161 ? -1.311 0.241 -1.404 1.00 96.25 161 GLU A N 1
ATOM 1239 C CA . GLU A 1 161 ? -0.038 0.765 -1.910 1.00 96.25 161 GLU A CA 1
ATOM 1240 C C . GLU A 1 161 ? 0.392 0.081 -3.216 1.00 96.25 161 GLU A C 1
ATOM 1242 O O . GLU A 1 161 ? 0.817 0.765 -4.150 1.00 96.25 161 GLU A O 1
ATOM 1247 N N . ASP A 1 162 ? 0.248 -1.245 -3.318 1.00 97.00 162 ASP A N 1
ATOM 1248 C CA . ASP A 1 162 ? 0.564 -1.990 -4.543 1.00 97.00 162 ASP A CA 1
ATOM 1249 C C . ASP A 1 162 ? -0.352 -1.583 -5.708 1.00 97.00 162 ASP A C 1
ATOM 1251 O O . ASP A 1 162 ? 0.115 -1.343 -6.825 1.00 97.00 162 ASP A O 1
ATOM 1255 N N . GLU A 1 163 ? -1.651 -1.416 -5.448 1.00 97.12 163 GLU A N 1
ATOM 1256 C CA . GLU A 1 163 ? -2.607 -0.977 -6.463 1.00 97.12 163 GLU A CA 1
ATOM 1257 C C . GLU A 1 163 ? -2.317 0.455 -6.942 1.00 97.12 163 GLU A C 1
ATOM 1259 O O . GLU A 1 163 ? -2.341 0.721 -8.155 1.00 97.12 163 GLU A O 1
ATOM 1264 N N . ASP A 1 164 ? -1.988 1.372 -6.025 1.00 97.19 164 ASP A N 1
ATOM 1265 C CA . ASP A 1 164 ? -1.596 2.733 -6.387 1.00 97.19 164 ASP A CA 1
ATOM 1266 C C . ASP A 1 164 ? -0.301 2.731 -7.205 1.00 97.19 164 ASP A C 1
ATOM 1268 O O . ASP A 1 164 ? -0.261 3.332 -8.285 1.00 97.19 164 ASP A O 1
ATOM 1272 N N . LEU A 1 165 ? 0.720 1.981 -6.782 1.00 97.62 165 LEU A N 1
ATOM 1273 C CA . LEU A 1 165 ? 1.977 1.853 -7.515 1.00 97.62 165 LEU A CA 1
ATOM 1274 C C . LEU A 1 165 ? 1.758 1.265 -8.915 1.00 97.62 165 LEU A C 1
ATOM 1276 O O . LEU A 1 165 ? 2.282 1.792 -9.901 1.00 97.62 165 LEU A O 1
ATOM 1280 N N . ALA A 1 166 ? 0.929 0.229 -9.042 1.00 97.06 166 ALA A N 1
ATOM 1281 C CA . ALA A 1 166 ? 0.554 -0.344 -10.330 1.00 97.06 166 ALA A CA 1
ATOM 1282 C C . ALA A 1 166 ? -0.169 0.683 -11.218 1.00 97.06 166 ALA A C 1
ATOM 1284 O O . ALA A 1 166 ? 0.059 0.742 -12.431 1.00 97.06 166 ALA A O 1
ATOM 1285 N N . SER A 1 167 ? -1.019 1.532 -10.633 1.00 97.44 167 SER A N 1
ATOM 1286 C CA . SER A 1 167 ? -1.684 2.622 -11.351 1.00 97.44 167 SER A CA 1
ATOM 1287 C C . SER A 1 167 ? -0.695 3.686 -11.844 1.00 97.44 167 SER A C 1
ATOM 1289 O O . SER A 1 167 ? -0.843 4.207 -12.953 1.00 97.44 167 SER A O 1
ATOM 1291 N N . GLN A 1 168 ? 0.322 4.013 -11.044 1.00 97.62 168 GLN A N 1
ATOM 1292 C CA . GLN A 1 168 ? 1.371 4.957 -11.417 1.00 97.62 168 GLN A CA 1
ATOM 1293 C C . GLN A 1 168 ? 2.243 4.381 -12.535 1.00 97.62 168 GLN A C 1
ATOM 1295 O O . GLN A 1 168 ? 2.481 5.058 -13.534 1.00 97.62 168 GLN A O 1
ATOM 1300 N N . LEU A 1 169 ? 2.644 3.111 -12.426 1.00 97.81 169 LEU A N 1
ATOM 1301 C CA . LEU A 1 169 ? 3.409 2.412 -13.459 1.00 97.81 169 LEU A CA 1
ATOM 1302 C C . LEU A 1 169 ? 2.682 2.411 -14.806 1.00 97.81 169 LEU A C 1
ATOM 1304 O O . LEU A 1 169 ? 3.301 2.726 -15.821 1.00 97.81 169 LEU A O 1
ATOM 1308 N N . ARG A 1 170 ? 1.370 2.138 -14.825 1.00 97.94 170 ARG A N 1
ATOM 1309 C CA . ARG A 1 170 ? 0.561 2.216 -16.055 1.00 97.94 170 ARG A CA 1
ATOM 1310 C C . ARG A 1 170 ? 0.602 3.613 -16.680 1.00 97.94 170 ARG A C 1
ATOM 1312 O O . ARG A 1 170 ? 0.855 3.737 -17.874 1.00 97.94 170 ARG A O 1
ATOM 1319 N N . ARG A 1 171 ? 0.441 4.667 -15.871 1.00 97.81 171 ARG A N 1
ATOM 1320 C CA . ARG A 1 171 ? 0.518 6.065 -16.338 1.00 97.81 171 ARG A CA 1
ATOM 1321 C C . ARG A 1 171 ? 1.887 6.400 -16.933 1.00 97.81 171 ARG A C 1
ATOM 1323 O O . ARG A 1 171 ? 1.955 7.001 -18.002 1.00 97.81 171 ARG A O 1
ATOM 1330 N N . TYR A 1 172 ? 2.972 5.981 -16.283 1.00 95.69 172 TYR A N 1
ATOM 1331 C CA . TYR A 1 172 ? 4.323 6.179 -16.813 1.00 95.69 172 TYR A CA 1
ATOM 1332 C C . TYR A 1 172 ? 4.555 5.411 -18.115 1.00 95.69 172 TYR A C 1
ATOM 1334 O O . TYR A 1 172 ? 5.132 5.957 -19.053 1.00 95.69 172 TYR A O 1
ATOM 1342 N N . GLN A 1 173 ? 4.076 4.170 -18.209 1.00 97.25 173 GLN A N 1
ATOM 1343 C CA . GLN A 1 173 ? 4.164 3.382 -19.439 1.00 97.25 173 GLN A CA 1
ATOM 1344 C C . GLN A 1 173 ? 3.420 4.054 -20.599 1.00 97.25 173 GLN A C 1
ATOM 1346 O O . GLN A 1 173 ? 3.959 4.134 -21.701 1.00 97.25 173 GLN A O 1
ATOM 1351 N N . GLU A 1 174 ? 2.222 4.590 -20.362 1.00 96.81 174 GLU A N 1
ATOM 1352 C CA . GLU A 1 174 ? 1.470 5.344 -21.372 1.00 96.81 174 GLU A CA 1
ATOM 1353 C C . GLU A 1 174 ? 2.208 6.615 -21.814 1.00 96.81 174 GLU A C 1
ATOM 1355 O O . GLU A 1 174 ? 2.273 6.903 -23.011 1.00 96.81 174 GLU A O 1
ATOM 1360 N N . GLN A 1 175 ? 2.809 7.356 -20.877 1.00 96.69 175 GLN A N 1
ATOM 1361 C CA . GLN A 1 175 ? 3.622 8.535 -21.196 1.00 96.69 175 GLN A CA 1
ATOM 1362 C C . GLN A 1 175 ? 4.838 8.183 -22.058 1.00 96.69 175 GLN A C 1
ATOM 1364 O O . GLN A 1 175 ? 5.106 8.872 -23.041 1.00 96.69 175 GLN A O 1
ATOM 1369 N N . LEU A 1 176 ? 5.546 7.098 -21.731 1.00 95.69 176 LEU A N 1
ATOM 1370 C CA . LEU A 1 176 ? 6.671 6.618 -22.535 1.00 95.69 176 LEU A CA 1
ATOM 1371 C C . LEU A 1 176 ? 6.220 6.227 -23.945 1.00 95.69 176 LEU A C 1
ATOM 1373 O O . LEU A 1 176 ? 6.822 6.664 -24.919 1.00 95.69 176 LEU A O 1
ATOM 1377 N N . GLN A 1 177 ? 5.103 5.506 -24.076 1.00 95.19 177 GLN A N 1
ATOM 1378 C CA . GLN A 1 177 ? 4.551 5.168 -25.391 1.00 95.19 177 GLN A CA 1
ATOM 1379 C C . GLN A 1 177 ? 4.161 6.409 -26.206 1.00 95.19 177 GLN A C 1
ATOM 1381 O O . GLN A 1 177 ? 4.288 6.410 -27.431 1.00 95.19 177 GLN A O 1
ATOM 1386 N N . GLN A 1 178 ? 3.660 7.465 -25.559 1.00 94.31 178 GLN A N 1
ATOM 1387 C CA . GLN A 1 178 ? 3.370 8.730 -26.238 1.00 94.31 178 GLN A CA 1
ATOM 1388 C C . GLN A 1 178 ? 4.648 9.426 -26.711 1.00 94.31 178 GLN A C 1
ATOM 1390 O O . GLN A 1 178 ? 4.689 9.885 -27.854 1.00 94.31 178 GLN A O 1
ATOM 1395 N N . LEU A 1 179 ? 5.682 9.469 -25.868 1.00 89.56 179 LEU A N 1
ATOM 1396 C CA . LEU A 1 179 ? 6.994 10.014 -26.218 1.00 89.56 179 LEU A CA 1
ATOM 1397 C C . LEU A 1 179 ? 7.623 9.255 -27.390 1.00 89.56 179 LEU A C 1
ATOM 1399 O O . LEU A 1 179 ? 8.083 9.893 -28.330 1.00 89.56 179 LEU A O 1
ATOM 1403 N N . ASP A 1 180 ? 7.555 7.923 -27.403 1.00 87.94 180 ASP A N 1
ATOM 1404 C CA . ASP A 1 180 ? 8.075 7.107 -28.508 1.00 87.94 180 ASP A CA 1
ATOM 1405 C C . ASP A 1 180 ? 7.362 7.411 -29.833 1.00 87.94 180 ASP A C 1
ATOM 1407 O O . ASP A 1 180 ? 8.000 7.558 -30.877 1.00 87.94 180 ASP A O 1
ATOM 1411 N N . ARG A 1 181 ? 6.030 7.576 -29.811 1.00 84.12 181 ARG A N 1
ATOM 1412 C CA . ARG A 1 181 ? 5.269 7.979 -31.010 1.00 84.12 181 ARG A CA 1
ATOM 1413 C C . ARG A 1 181 ? 5.652 9.378 -31.485 1.00 84.12 181 ARG A C 1
ATOM 1415 O O . ARG A 1 181 ? 5.751 9.607 -32.690 1.00 84.12 181 ARG A O 1
ATOM 1422 N N . GLN A 1 182 ? 5.854 10.313 -30.557 1.00 84.44 182 GLN A N 1
ATOM 1423 C CA . GLN A 1 182 ? 6.313 11.660 -30.890 1.00 84.44 182 GLN A CA 1
ATOM 1424 C C . GLN A 1 182 ? 7.722 11.623 -31.486 1.00 84.44 182 GLN A C 1
ATOM 1426 O O . GLN A 1 182 ? 7.943 12.229 -32.533 1.00 84.44 182 GLN A O 1
ATOM 1431 N N . GLN A 1 183 ? 8.640 10.853 -30.902 1.00 79.88 183 GLN A N 1
ATOM 1432 C CA . GLN A 1 183 ? 9.994 10.687 -31.419 1.00 79.88 183 GLN A CA 1
ATOM 1433 C C . GLN A 1 183 ? 9.986 10.101 -32.836 1.00 79.88 183 GLN A C 1
ATOM 1435 O O . GLN A 1 183 ? 10.624 10.662 -33.722 1.00 79.88 183 GLN A O 1
ATOM 1440 N N . ALA A 1 184 ? 9.182 9.064 -33.092 1.00 69.12 184 ALA A N 1
ATOM 1441 C CA . ALA A 1 184 ? 9.029 8.495 -34.431 1.00 69.12 184 ALA A CA 1
ATOM 1442 C C . ALA A 1 184 ? 8.506 9.521 -35.457 1.00 69.12 184 ALA A C 1
ATOM 1444 O O . ALA A 1 184 ? 8.936 9.528 -36.610 1.00 69.12 184 ALA A O 1
ATOM 1445 N N . SER A 1 185 ? 7.604 10.421 -35.046 1.00 68.19 185 SER A N 1
ATOM 1446 C CA . SER A 1 185 ? 7.100 11.490 -35.920 1.00 68.19 185 SER A CA 1
ATOM 1447 C C . SER A 1 185 ? 8.146 12.573 -36.216 1.00 68.19 185 SER A C 1
ATOM 1449 O O . SER A 1 185 ? 8.197 13.083 -37.334 1.00 68.19 185 SER A O 1
ATOM 1451 N N . VAL A 1 186 ? 9.010 12.891 -35.246 1.00 68.44 186 VAL A N 1
ATOM 1452 C CA . VAL A 1 186 ? 10.133 13.829 -35.415 1.00 68.44 186 VAL A CA 1
ATOM 1453 C C . VAL A 1 186 ? 11.208 13.225 -36.317 1.00 68.44 186 VAL A C 1
ATOM 1455 O O . VAL A 1 186 ? 11.713 13.908 -37.206 1.00 68.44 186 VAL A O 1
ATOM 1458 N N . ASP A 1 187 ? 11.509 11.941 -36.143 1.00 61.97 187 ASP A N 1
ATOM 1459 C CA . ASP A 1 187 ? 12.470 11.217 -36.975 1.00 61.97 187 ASP A CA 1
ATOM 1460 C C . ASP A 1 187 ? 12.015 11.149 -38.442 1.00 61.97 187 ASP A C 1
ATOM 1462 O O . ASP A 1 187 ? 12.833 11.286 -39.345 1.00 61.97 187 ASP A O 1
ATOM 1466 N N . MET A 1 188 ? 10.705 11.023 -38.696 1.00 55.53 188 MET A N 1
ATOM 1467 C CA . MET A 1 188 ? 10.130 11.022 -40.050 1.00 55.53 188 MET A CA 1
ATOM 1468 C C . MET A 1 188 ? 10.191 12.405 -40.739 1.00 55.53 188 MET A C 1
ATOM 1470 O O . MET A 1 188 ? 10.086 12.492 -41.962 1.00 55.53 188 MET A O 1
ATOM 1474 N N . LEU A 1 189 ? 10.368 13.489 -39.972 1.00 57.06 189 LEU A N 1
ATOM 1475 C CA . LEU A 1 189 ? 10.501 14.866 -40.471 1.00 57.06 189 LEU A CA 1
ATOM 1476 C C . LEU A 1 189 ? 11.956 15.274 -40.759 1.00 57.06 189 LEU A C 1
ATOM 1478 O O . LEU A 1 189 ? 12.176 16.233 -41.501 1.00 57.06 189 LEU A O 1
ATOM 1482 N N . HIS A 1 190 ? 12.947 14.587 -40.185 1.00 65.38 190 HIS A N 1
ATOM 1483 C CA . HIS A 1 190 ? 14.358 14.883 -40.421 1.00 65.38 190 HIS A CA 1
ATOM 1484 C C . HIS A 1 190 ? 14.858 14.143 -41.663 1.00 65.38 190 HIS A C 1
ATOM 1486 O O . HIS A 1 190 ? 14.768 12.922 -41.756 1.00 65.38 190 HIS A O 1
ATOM 1492 N N . GLN A 1 191 ? 15.419 14.880 -42.625 1.00 73.88 191 GLN A N 1
ATOM 1493 C CA . GLN A 1 191 ? 16.168 14.243 -43.706 1.00 73.88 191 GLN A CA 1
ATOM 1494 C C . GLN A 1 191 ? 17.338 13.458 -43.084 1.00 73.88 191 GLN A C 1
ATOM 1496 O O . GLN A 1 191 ? 18.018 14.000 -42.208 1.00 73.88 191 GLN A O 1
ATOM 1501 N N . PRO A 1 192 ? 17.568 12.198 -43.492 1.00 78.25 192 PRO A N 1
ATOM 1502 C CA . PRO A 1 192 ? 18.600 11.347 -42.904 1.00 78.25 192 PRO A CA 1
ATOM 1503 C C . PRO A 1 192 ? 19.964 12.025 -43.048 1.00 78.25 192 PRO A C 1
ATOM 1505 O O . PRO A 1 192 ? 20.389 12.291 -44.165 1.00 78.25 192 PRO A O 1
ATOM 1508 N N . ALA A 1 193 ? 20.665 12.323 -41.956 1.00 77.25 193 ALA A N 1
ATOM 1509 C CA . ALA A 1 193 ? 21.986 12.956 -42.032 1.00 77.25 193 ALA A CA 1
ATOM 1510 C C . ALA A 1 193 ? 23.110 11.916 -42.152 1.00 77.25 193 ALA A C 1
ATOM 1512 O O . ALA A 1 193 ? 24.208 12.204 -42.635 1.00 77.25 193 ALA A O 1
ATOM 1513 N N . THR A 1 194 ? 22.834 10.687 -41.714 1.00 78.62 194 THR A N 1
ATOM 1514 C CA . THR A 1 194 ? 23.782 9.578 -41.665 1.00 78.62 194 THR A CA 1
ATOM 1515 C C . THR A 1 194 ? 23.151 8.270 -42.140 1.00 78.62 194 THR A C 1
ATOM 1517 O O . THR A 1 194 ? 21.934 8.098 -42.109 1.00 78.62 194 THR A O 1
ATOM 1520 N N . CYS A 1 195 ? 23.983 7.292 -42.509 1.00 79.12 195 CYS A N 1
ATOM 1521 C CA . CYS A 1 195 ? 23.512 5.940 -42.822 1.00 79.12 195 CYS A CA 1
ATOM 1522 C C . CYS A 1 195 ? 22.845 5.243 -41.622 1.00 79.12 195 CYS A C 1
ATOM 1524 O O . CYS A 1 195 ? 22.014 4.363 -41.820 1.00 79.12 195 CYS A O 1
ATOM 1526 N N . ARG A 1 196 ? 23.132 5.676 -40.385 1.00 81.44 196 ARG A N 1
ATOM 1527 C CA . ARG A 1 196 ? 22.422 5.219 -39.180 1.00 81.44 196 ARG A CA 1
ATOM 1528 C C . ARG A 1 196 ? 20.993 5.766 -39.094 1.00 81.44 196 ARG A C 1
ATOM 1530 O O . ARG A 1 196 ? 20.123 5.088 -38.561 1.00 81.44 196 ARG A O 1
ATOM 1537 N N . ASP A 1 197 ? 20.736 6.954 -39.636 1.00 80.88 197 ASP A N 1
ATOM 1538 C CA . ASP A 1 197 ? 19.371 7.482 -39.753 1.00 80.88 197 ASP A CA 1
ATOM 1539 C C . ASP A 1 197 ? 18.594 6.730 -40.836 1.00 80.88 197 ASP A C 1
ATOM 1541 O O . ASP A 1 197 ? 17.426 6.409 -40.642 1.00 80.88 197 ASP A O 1
ATOM 1545 N N . VAL A 1 198 ? 19.269 6.379 -41.938 1.00 81.31 198 VAL A N 1
ATOM 1546 C CA . VAL A 1 198 ? 18.705 5.530 -43.000 1.00 81.31 198 VAL A CA 1
ATOM 1547 C C . VAL A 1 198 ? 18.303 4.153 -42.465 1.00 81.31 198 VAL A C 1
ATOM 1549 O O . VAL A 1 198 ? 17.208 3.684 -42.757 1.00 81.31 198 VAL A O 1
ATOM 1552 N N . GLN A 1 199 ? 19.127 3.551 -41.601 1.00 80.88 199 GLN A N 1
ATOM 1553 C CA . GLN A 1 199 ? 18.880 2.230 -41.003 1.00 80.88 199 GLN A CA 1
ATOM 1554 C C . GLN A 1 199 ? 17.551 2.133 -40.231 1.00 80.88 199 GLN A C 1
ATOM 1556 O O . GLN A 1 199 ? 17.038 1.044 -39.990 1.00 80.88 199 GLN A O 1
ATOM 1561 N N . ARG A 1 200 ? 16.963 3.269 -39.830 1.00 79.75 200 ARG A N 1
ATOM 1562 C CA . ARG A 1 200 ? 15.663 3.295 -39.143 1.00 79.75 200 ARG A CA 1
ATOM 1563 C C . ARG A 1 200 ? 14.498 2.916 -40.059 1.00 79.75 200 ARG A C 1
ATOM 1565 O O . ARG A 1 200 ? 13.443 2.549 -39.548 1.00 79.75 200 ARG A O 1
ATOM 1572 N N . TYR A 1 201 ? 14.666 3.026 -41.377 1.00 80.25 201 TYR A N 1
ATOM 1573 C CA . TYR A 1 201 ? 13.601 2.772 -42.351 1.00 80.25 201 TYR A CA 1
ATOM 1574 C C . TYR A 1 201 ? 14.032 1.953 -43.577 1.00 80.25 201 TYR A C 1
ATOM 1576 O O . TYR A 1 201 ? 13.158 1.409 -44.248 1.00 80.25 201 TYR A O 1
ATOM 1584 N N . ASP A 1 202 ? 15.330 1.826 -43.863 1.00 80.81 202 ASP A N 1
ATOM 1585 C CA . ASP A 1 202 ? 15.856 0.989 -44.942 1.00 80.81 202 ASP A CA 1
ATOM 1586 C C . ASP A 1 202 ? 17.123 0.240 -44.490 1.00 80.81 202 ASP A C 1
ATOM 1588 O O . ASP A 1 202 ? 18.113 0.841 -44.065 1.00 80.81 202 ASP A O 1
ATOM 1592 N N . ASN A 1 203 ? 17.068 -1.091 -44.575 1.00 85.00 203 ASN A N 1
ATOM 1593 C CA . ASN A 1 203 ? 18.134 -2.002 -44.157 1.00 85.00 203 ASN A CA 1
ATOM 1594 C C . ASN A 1 203 ? 18.990 -2.506 -45.329 1.00 85.00 203 ASN A C 1
ATOM 1596 O O . ASN A 1 203 ? 19.891 -3.318 -45.110 1.00 85.00 203 ASN A O 1
ATOM 1600 N N . ASP A 1 204 ? 18.734 -2.056 -46.557 1.00 84.50 204 ASP A N 1
ATOM 1601 C CA . ASP A 1 204 ? 19.503 -2.478 -47.719 1.00 84.50 204 ASP A CA 1
ATOM 1602 C C . ASP A 1 204 ? 20.830 -1.708 -47.800 1.00 84.50 204 ASP A C 1
ATOM 1604 O O . ASP A 1 204 ? 20.879 -0.472 -47.748 1.00 84.50 204 ASP A O 1
ATOM 1608 N N . SER A 1 205 ? 21.931 -2.453 -47.961 1.00 79.12 205 SER A N 1
ATOM 1609 C CA . SER A 1 205 ? 23.261 -1.879 -48.183 1.00 79.12 205 SER A CA 1
ATOM 1610 C C . SER A 1 205 ? 23.393 -1.371 -49.620 1.00 79.12 205 SER A C 1
ATOM 1612 O O . SER A 1 205 ? 23.906 -2.066 -50.495 1.00 79.12 205 SER A O 1
ATOM 1614 N N . VAL A 1 206 ? 22.870 -0.174 -49.877 1.00 78.12 206 VAL A N 1
ATOM 1615 C CA . VAL A 1 206 ? 22.855 0.474 -51.195 1.00 78.12 206 VAL A CA 1
ATOM 1616 C C . VAL A 1 206 ? 23.218 1.957 -51.088 1.00 78.12 206 VAL A C 1
ATOM 1618 O O . VAL A 1 206 ? 23.529 2.482 -50.016 1.00 78.12 206 VAL A O 1
ATOM 1621 N N . VAL A 1 207 ? 23.223 2.653 -52.226 1.00 76.19 207 VAL A N 1
ATOM 1622 C CA . VAL A 1 207 ? 23.418 4.104 -52.258 1.00 76.19 207 VAL A CA 1
ATOM 1623 C C . VAL A 1 207 ? 22.145 4.812 -51.801 1.00 76.19 207 VAL A C 1
ATOM 1625 O O . VAL A 1 207 ? 21.100 4.681 -52.432 1.00 76.19 207 VAL A O 1
ATOM 1628 N N . HIS A 1 208 ? 22.272 5.619 -50.752 1.00 78.31 208 HIS A N 1
ATOM 1629 C CA . HIS A 1 208 ? 21.211 6.433 -50.167 1.00 78.31 208 HIS A CA 1
ATOM 1630 C C . HIS A 1 208 ? 21.522 7.918 -50.284 1.00 78.31 208 HIS A C 1
ATOM 1632 O O . HIS A 1 208 ? 22.682 8.316 -50.396 1.00 78.31 208 HIS A O 1
ATOM 1638 N N . VAL A 1 209 ? 20.485 8.754 -50.255 1.00 80.75 209 VAL A N 1
ATOM 1639 C CA . VAL A 1 209 ? 20.642 10.211 -50.193 1.00 80.75 209 VAL A CA 1
ATOM 1640 C C . VAL A 1 209 ? 20.574 10.646 -48.737 1.00 80.75 209 VAL A C 1
ATOM 1642 O O . VAL A 1 209 ? 19.567 10.409 -48.075 1.00 80.75 209 VAL A O 1
ATOM 1645 N N . VAL A 1 210 ? 21.629 11.300 -48.259 1.00 81.00 210 VAL A N 1
ATOM 1646 C CA . VAL A 1 210 ? 21.689 11.892 -46.919 1.00 81.00 210 VAL A CA 1
ATOM 1647 C C . VAL A 1 210 ? 21.842 13.408 -47.004 1.00 81.00 210 VAL A C 1
ATOM 1649 O O . VAL A 1 210 ? 22.429 13.930 -47.955 1.00 81.00 210 VAL A O 1
ATOM 1652 N N . PHE A 1 211 ? 21.308 14.124 -46.020 1.00 80.44 211 PHE A N 1
ATOM 1653 C CA . PHE A 1 211 ? 21.382 15.575 -45.928 1.00 80.44 211 PHE A CA 1
ATOM 1654 C C . PHE A 1 211 ? 22.547 16.001 -45.042 1.00 80.44 211 PHE A C 1
ATOM 1656 O O . PHE A 1 211 ? 22.582 15.724 -43.844 1.00 80.44 211 PHE A O 1
ATOM 1663 N N . HIS A 1 212 ? 23.508 16.700 -45.631 1.00 69.56 212 HIS A N 1
ATOM 1664 C CA . HIS A 1 212 ? 24.705 17.152 -44.941 1.00 69.56 212 HIS A CA 1
ATOM 1665 C C . HIS A 1 212 ? 25.006 18.602 -45.316 1.00 69.56 212 HIS A C 1
ATOM 1667 O O . HIS A 1 212 ? 25.070 18.948 -46.497 1.00 69.56 212 HIS A O 1
ATOM 1673 N N . GLU A 1 213 ? 25.161 19.455 -44.299 1.00 70.69 213 GLU A N 1
ATOM 1674 C CA . GLU A 1 213 ? 25.541 20.869 -44.451 1.00 70.69 213 GLU A CA 1
ATOM 1675 C C . GLU A 1 213 ? 24.683 21.648 -45.469 1.00 70.69 213 GLU A C 1
ATOM 1677 O O . GLU A 1 213 ? 25.174 22.481 -46.226 1.00 70.69 213 GLU A O 1
ATOM 1682 N N . GLY A 1 214 ? 23.374 21.381 -45.502 1.00 69.69 214 GLY A N 1
ATOM 1683 C CA . GLY A 1 214 ? 22.452 22.089 -46.394 1.00 69.69 214 GLY A CA 1
ATOM 1684 C C . GLY A 1 214 ? 22.320 21.488 -47.796 1.00 69.69 214 GLY A C 1
ATOM 1685 O O . GLY A 1 214 ? 21.616 22.060 -48.628 1.00 69.69 214 GLY A O 1
ATOM 1686 N N . THR A 1 215 ? 22.967 20.352 -48.075 1.00 67.75 215 THR A N 1
ATOM 1687 C CA . THR A 1 215 ? 22.949 19.700 -49.392 1.00 67.75 215 THR A CA 1
ATOM 1688 C C . THR A 1 215 ? 22.619 18.212 -49.304 1.00 67.75 215 THR A C 1
ATOM 1690 O O . THR A 1 215 ? 22.963 17.536 -48.337 1.00 67.75 215 THR A O 1
ATOM 1693 N N . ASN A 1 216 ? 21.951 17.698 -50.339 1.00 78.31 216 ASN A N 1
ATOM 1694 C CA . ASN A 1 216 ? 21.697 16.270 -50.506 1.00 78.31 216 ASN A CA 1
ATOM 1695 C C . ASN A 1 216 ? 22.898 15.615 -51.186 1.00 78.31 216 ASN A C 1
ATOM 1697 O O . ASN A 1 216 ? 23.274 16.018 -52.289 1.00 78.31 216 ASN A O 1
ATOM 1701 N N . ILE A 1 217 ? 23.462 14.588 -50.558 1.00 67.25 217 ILE A N 1
ATOM 1702 C CA . ILE A 1 217 ? 24.593 13.827 -51.089 1.00 67.25 217 ILE A CA 1
ATOM 1703 C C . ILE A 1 217 ? 24.245 12.342 -51.176 1.00 67.25 217 ILE A C 1
ATOM 1705 O O . ILE A 1 217 ? 23.586 11.796 -50.296 1.00 67.25 217 ILE A O 1
ATOM 1709 N N . SER A 1 218 ? 24.694 11.681 -52.241 1.00 74.31 218 SER A N 1
ATOM 1710 C CA . SER A 1 218 ? 24.556 10.231 -52.396 1.00 74.31 218 SER A CA 1
ATOM 1711 C C . SER A 1 218 ? 25.743 9.521 -51.755 1.00 74.31 218 SER A C 1
ATOM 1713 O O . SER A 1 218 ? 26.891 9.784 -52.111 1.00 74.31 218 SER A O 1
ATOM 1715 N N . VAL A 1 219 ? 25.471 8.610 -50.828 1.00 71.06 219 VAL A N 1
ATOM 1716 C CA . VAL A 1 219 ? 26.479 7.849 -50.086 1.00 71.06 219 VAL A CA 1
ATOM 1717 C C . VAL A 1 219 ? 26.140 6.368 -50.131 1.00 71.06 219 VAL A C 1
ATOM 1719 O O . VAL A 1 219 ? 24.973 6.000 -50.065 1.00 71.06 219 VAL A O 1
ATOM 1722 N N . TYR A 1 220 ? 27.148 5.506 -50.243 1.00 73.62 220 TYR A N 1
ATOM 1723 C CA . TYR A 1 220 ? 26.933 4.077 -50.037 1.00 73.62 220 TYR A CA 1
ATOM 1724 C C . TYR A 1 220 ? 26.808 3.811 -48.536 1.00 73.62 220 TYR A C 1
ATOM 1726 O O . TYR A 1 220 ? 27.741 4.118 -47.784 1.00 73.62 220 TYR A O 1
ATOM 1734 N N . CYS A 1 221 ? 25.667 3.266 -48.118 1.00 78.00 221 CYS A N 1
ATOM 1735 C CA . CYS A 1 221 ? 25.445 2.847 -46.744 1.00 78.00 221 CYS A CA 1
ATOM 1736 C C . CYS A 1 221 ? 25.641 1.345 -46.626 1.00 78.00 221 CYS A C 1
ATOM 1738 O O . CYS A 1 221 ? 24.992 0.582 -47.331 1.00 78.00 221 CYS A O 1
ATOM 1740 N N . ASP A 1 222 ? 26.500 0.917 -45.708 1.00 76.31 222 ASP A N 1
ATOM 1741 C CA . ASP A 1 222 ? 26.546 -0.481 -45.291 1.00 76.31 222 ASP A CA 1
ATOM 1742 C C . ASP A 1 222 ? 25.711 -0.641 -44.018 1.00 76.31 222 ASP A C 1
ATOM 1744 O O . ASP A 1 222 ? 26.065 -0.128 -42.952 1.00 76.31 222 ASP A O 1
ATOM 1748 N N . GLN A 1 223 ? 24.576 -1.324 -44.163 1.00 80.19 223 GLN A N 1
ATOM 1749 C CA . GLN A 1 223 ? 23.590 -1.554 -43.110 1.00 80.19 223 GLN A CA 1
ATOM 1750 C C . GLN A 1 223 ? 23.738 -2.917 -42.423 1.00 80.19 223 GLN A C 1
ATOM 1752 O O . GLN A 1 223 ? 23.002 -3.203 -41.479 1.00 80.19 223 GLN A O 1
ATOM 1757 N N . VAL A 1 224 ? 24.690 -3.749 -42.862 1.00 74.69 224 VAL A N 1
ATOM 1758 C CA . VAL A 1 224 ? 24.798 -5.155 -42.441 1.00 74.69 224 VAL A CA 1
ATOM 1759 C C . VAL A 1 224 ? 26.072 -5.416 -41.642 1.00 74.69 224 VAL A C 1
ATOM 1761 O O . VAL A 1 224 ? 26.030 -6.126 -40.635 1.00 74.69 224 VAL A O 1
ATOM 1764 N N . THR A 1 225 ? 27.209 -4.854 -42.051 1.00 64.81 225 THR A N 1
ATOM 1765 C CA . THR A 1 225 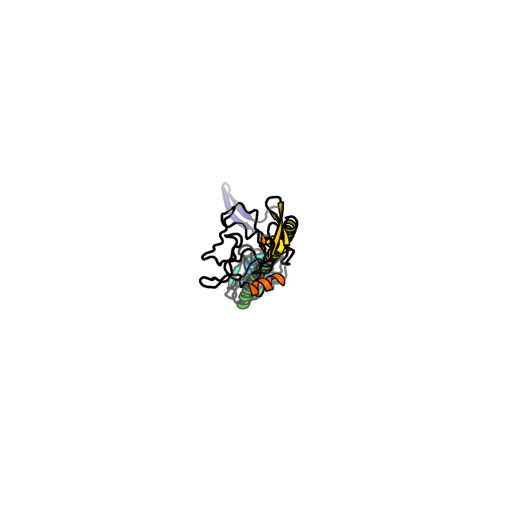? 28.491 -5.135 -41.393 1.00 64.81 225 THR A CA 1
ATOM 1766 C C . THR A 1 225 ? 28.507 -4.581 -39.968 1.00 64.81 225 THR A C 1
ATOM 1768 O O . THR A 1 225 ? 28.279 -3.393 -39.762 1.00 64.81 225 THR A O 1
ATOM 1771 N N . ASP A 1 226 ? 28.796 -5.432 -38.978 1.00 63.66 226 ASP A N 1
ATOM 1772 C CA . ASP A 1 226 ? 28.995 -5.050 -37.566 1.00 63.66 226 ASP A CA 1
ATOM 1773 C C . ASP A 1 226 ? 27.884 -4.147 -36.985 1.00 63.66 226 ASP A C 1
ATOM 1775 O O . ASP A 1 226 ? 28.137 -3.134 -36.339 1.00 63.66 226 ASP A O 1
ATOM 1779 N N . GLY A 1 227 ? 26.623 -4.481 -37.274 1.00 65.69 227 GLY A N 1
ATOM 1780 C CA . GLY A 1 227 ? 25.465 -3.719 -36.792 1.00 65.69 227 GLY A CA 1
ATOM 1781 C C . GLY A 1 227 ? 25.067 -2.515 -37.656 1.00 65.69 227 GLY A C 1
ATOM 1782 O O . GLY A 1 227 ? 24.090 -1.851 -37.319 1.00 65.69 227 GLY A O 1
ATOM 1783 N N . GLY A 1 228 ? 25.754 -2.269 -38.776 1.00 75.81 228 GLY A N 1
ATOM 1784 C CA . GLY A 1 228 ? 25.342 -1.331 -39.825 1.00 75.81 228 GLY A CA 1
ATOM 1785 C C . GLY A 1 228 ? 25.480 0.160 -39.493 1.00 75.81 228 GLY A C 1
ATOM 1786 O O . GLY A 1 228 ? 26.017 0.565 -38.459 1.00 75.81 228 GLY A O 1
ATOM 1787 N N . GLY A 1 229 ? 25.005 1.006 -40.411 1.00 69.31 229 GLY A N 1
ATOM 1788 C CA . GLY A 1 229 ? 25.089 2.463 -40.312 1.00 69.31 22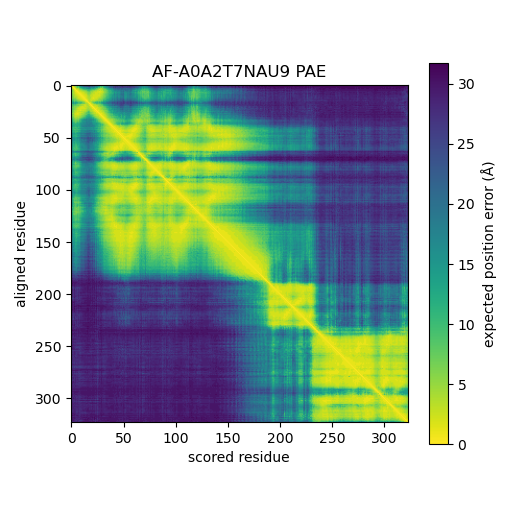9 GLY A CA 1
ATOM 1789 C C . GLY A 1 229 ? 26.427 3.063 -40.763 1.00 69.31 229 GLY A C 1
ATOM 1790 O O . GLY A 1 229 ? 26.720 4.213 -40.424 1.00 69.31 229 GLY A O 1
ATOM 1791 N N . TRP A 1 230 ? 27.240 2.324 -41.523 1.00 69.12 230 TRP A N 1
ATOM 1792 C CA . TRP A 1 230 ? 28.537 2.803 -42.013 1.00 69.12 230 TRP A CA 1
ATOM 1793 C C . TRP A 1 230 ? 28.406 3.610 -43.307 1.00 69.12 230 TRP A C 1
ATOM 1795 O O . TRP A 1 230 ? 27.577 3.302 -44.159 1.00 69.12 230 TRP A O 1
ATOM 1805 N N . MET A 1 231 ? 29.270 4.616 -43.475 1.00 69.00 231 MET A N 1
ATOM 1806 C CA . MET A 1 231 ? 29.302 5.513 -44.635 1.00 69.00 231 MET A CA 1
ATOM 1807 C C . MET A 1 231 ? 30.739 5.666 -45.157 1.00 69.00 231 MET A C 1
ATOM 1809 O O . MET A 1 231 ? 31.636 5.998 -44.381 1.00 69.00 231 MET A O 1
ATOM 1813 N N . LEU A 1 232 ? 30.963 5.497 -46.467 1.00 63.88 232 LEU A N 1
ATOM 1814 C CA . LEU A 1 232 ? 32.207 5.917 -47.134 1.00 63.88 232 LEU A CA 1
ATOM 1815 C C . LEU A 1 232 ? 31.975 7.218 -47.916 1.00 63.88 232 LEU A C 1
ATOM 1817 O O . LEU A 1 232 ? 31.109 7.266 -48.788 1.00 63.88 232 LEU A O 1
ATOM 1821 N N . ARG A 1 233 ? 32.813 8.238 -47.674 1.00 62.00 233 ARG A N 1
ATOM 1822 C CA . ARG A 1 233 ? 32.856 9.481 -48.462 1.00 62.00 233 ARG A CA 1
ATOM 1823 C C . ARG A 1 233 ? 34.294 9.840 -48.835 1.00 62.00 233 ARG A C 1
ATOM 1825 O O . ARG A 1 233 ? 35.134 10.007 -47.954 1.00 62.00 233 ARG A O 1
ATOM 1832 N N . VAL A 1 234 ? 34.558 10.008 -50.130 1.00 66.25 234 VAL A N 1
ATOM 1833 C CA . VAL A 1 234 ? 35.791 10.619 -50.652 1.00 66.25 234 VAL A CA 1
ATOM 1834 C C . VAL A 1 234 ? 35.370 11.846 -51.466 1.00 66.25 234 VAL A C 1
ATOM 1836 O O . VAL A 1 234 ? 34.631 11.709 -52.438 1.00 66.25 234 VAL A O 1
ATOM 1839 N N . ASP A 1 235 ? 35.760 13.038 -51.011 1.00 66.38 235 ASP A N 1
ATOM 1840 C CA . ASP A 1 235 ? 35.419 14.337 -51.623 1.00 66.38 235 ASP A CA 1
ATOM 1841 C C . ASP A 1 235 ? 36.552 14.829 -52.557 1.00 66.38 235 ASP A C 1
ATOM 1843 O O . ASP A 1 235 ? 37.547 14.124 -52.748 1.00 66.38 235 ASP A O 1
ATOM 1847 N N . ASN A 1 236 ? 36.417 16.026 -53.139 1.00 69.88 236 ASN A N 1
ATOM 1848 C CA . ASN A 1 236 ? 37.364 16.637 -54.072 1.00 69.88 236 ASN A CA 1
ATOM 1849 C C . ASN A 1 236 ? 38.819 16.549 -53.582 1.00 69.88 236 ASN A C 1
ATOM 1851 O O . ASN A 1 236 ? 39.191 17.096 -52.542 1.00 69.88 236 ASN A O 1
ATOM 1855 N N . PHE A 1 237 ? 39.668 15.913 -54.391 1.00 75.94 237 PHE A N 1
ATOM 1856 C CA . PHE A 1 237 ? 41.106 15.839 -54.161 1.00 75.94 237 PHE A CA 1
ATOM 1857 C C . PHE A 1 237 ? 41.735 17.237 -54.242 1.00 75.94 237 PHE A C 1
ATOM 1859 O O . PHE A 1 237 ? 41.814 17.844 -55.310 1.00 75.94 237 PHE A O 1
ATOM 1866 N N . THR A 1 238 ? 42.206 17.754 -53.107 1.00 70.19 238 THR A N 1
ATOM 1867 C CA . THR A 1 238 ? 42.795 19.101 -52.999 1.00 70.19 238 THR A CA 1
ATOM 1868 C C . THR A 1 238 ? 44.286 19.154 -53.346 1.00 70.19 238 THR A C 1
ATOM 1870 O O . THR A 1 238 ? 44.866 20.239 -53.381 1.00 70.19 238 THR A O 1
ATOM 1873 N N . GLY A 1 239 ? 44.909 18.010 -53.652 1.00 70.25 239 GLY A N 1
ATOM 1874 C CA . GLY A 1 239 ? 46.290 17.927 -54.126 1.00 70.25 239 GLY A CA 1
ATOM 1875 C C . GLY A 1 239 ? 47.188 16.994 -53.310 1.00 70.25 239 GLY A C 1
ATOM 1876 O O . GLY A 1 239 ? 46.810 16.447 -52.278 1.00 70.25 239 GLY A O 1
ATOM 1877 N N . GLY A 1 240 ? 48.405 16.800 -53.816 1.00 80.50 240 GLY A N 1
ATOM 1878 C CA . GLY A 1 240 ? 49.417 15.899 -53.267 1.00 80.50 240 GLY A CA 1
ATOM 1879 C C . GLY A 1 240 ? 50.303 15.334 -54.378 1.00 80.50 240 GLY A C 1
ATOM 1880 O O . GLY A 1 240 ? 49.869 15.194 -55.520 1.00 80.50 240 GLY A O 1
ATOM 1881 N N . ASP A 1 241 ? 51.546 14.995 -54.054 1.00 84.38 241 ASP A N 1
ATOM 1882 C CA . ASP A 1 241 ? 52.529 14.443 -54.998 1.00 84.38 241 ASP A CA 1
ATOM 1883 C C . ASP A 1 241 ? 52.242 12.981 -55.399 1.00 84.38 241 ASP A C 1
ATOM 1885 O O . ASP A 1 241 ? 52.752 12.493 -56.409 1.00 84.38 241 ASP A O 1
ATOM 1889 N N . ALA A 1 242 ? 51.382 12.290 -54.645 1.00 85.06 242 ALA A N 1
ATOM 1890 C CA . ALA A 1 242 ? 50.917 10.939 -54.950 1.00 85.06 242 ALA A CA 1
ATOM 1891 C C . ALA A 1 242 ? 49.852 10.868 -56.064 1.00 85.06 242 ALA A C 1
ATOM 1893 O O . ALA A 1 242 ? 49.631 9.794 -56.633 1.00 85.06 242 ALA A O 1
ATOM 1894 N N . GLY A 1 243 ? 49.195 11.987 -56.390 1.00 88.81 243 GLY A N 1
ATOM 1895 C CA . GLY A 1 243 ? 48.027 12.021 -57.276 1.00 88.81 243 GLY A CA 1
ATOM 1896 C C . GLY A 1 243 ? 46.820 11.251 -56.721 1.00 88.81 243 GLY A C 1
ATOM 1897 O O . GLY A 1 243 ? 46.895 10.627 -55.662 1.00 88.81 243 GLY A O 1
ATOM 1898 N N . ASP A 1 244 ? 45.710 11.270 -57.453 1.00 90.00 244 ASP A N 1
ATOM 1899 C CA . ASP A 1 244 ? 44.443 10.694 -57.000 1.00 90.00 244 ASP A CA 1
ATOM 1900 C C . ASP A 1 244 ? 44.195 9.283 -57.558 1.00 90.00 244 ASP A C 1
ATOM 1902 O O . ASP A 1 244 ? 43.772 9.102 -58.701 1.00 90.00 244 ASP A O 1
ATOM 1906 N N . SER A 1 245 ? 44.446 8.266 -56.731 1.00 92.00 245 SER A N 1
ATOM 1907 C CA . SER A 1 245 ? 44.073 6.874 -57.020 1.00 92.00 245 SER A CA 1
ATOM 1908 C C . SER A 1 245 ? 42.893 6.380 -56.185 1.00 92.00 245 SER A C 1
ATOM 1910 O O . SER A 1 245 ? 42.600 5.183 -56.224 1.00 92.00 245 SER A O 1
ATOM 1912 N N . LEU A 1 246 ? 42.230 7.257 -55.424 1.00 89.81 246 LEU A N 1
ATOM 1913 C CA . LEU A 1 246 ? 41.123 6.885 -54.539 1.00 89.81 246 LEU A CA 1
ATOM 1914 C C . LEU A 1 246 ? 39.767 7.291 -55.118 1.00 89.81 246 LEU A C 1
A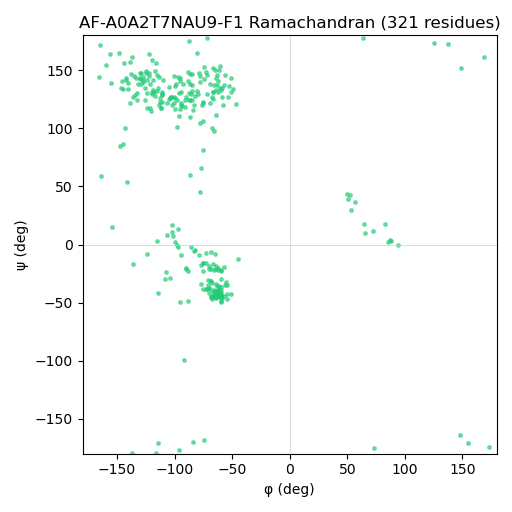TOM 1916 O O . LEU A 1 246 ? 38.798 6.570 -54.923 1.00 89.81 246 LEU A O 1
ATOM 1920 N N . MET A 1 247 ? 39.697 8.354 -55.920 1.00 86.31 247 MET A N 1
ATOM 1921 C CA . MET A 1 247 ? 38.454 8.784 -56.568 1.00 86.31 247 MET A CA 1
ATOM 1922 C C . MET A 1 247 ? 37.851 7.721 -57.494 1.00 86.31 247 MET A C 1
ATOM 1924 O O . MET A 1 247 ? 36.635 7.603 -57.594 1.00 86.31 247 MET A O 1
ATOM 1928 N N . TYR A 1 248 ? 38.677 6.862 -58.102 1.00 86.56 248 TYR A N 1
ATOM 1929 C CA . TYR A 1 248 ? 38.201 5.705 -58.882 1.00 86.56 248 TYR A CA 1
ATOM 1930 C C . TYR A 1 248 ? 37.353 4.711 -58.065 1.00 86.56 248 TYR A C 1
ATOM 1932 O O . TYR A 1 248 ? 36.585 3.926 -58.625 1.00 86.56 248 TYR A O 1
ATOM 1940 N N . HIS A 1 249 ? 37.518 4.747 -56.745 1.00 86.19 249 HIS A N 1
ATOM 1941 C CA . HIS A 1 249 ? 36.837 3.909 -55.768 1.00 86.19 249 HIS A CA 1
ATOM 1942 C C . HIS A 1 249 ? 35.641 4.612 -55.120 1.00 86.19 249 HIS A C 1
ATOM 1944 O O . HIS A 1 249 ? 34.967 4.018 -54.279 1.00 86.19 249 HIS A O 1
ATOM 1950 N N . ASN A 1 250 ? 35.362 5.863 -55.496 1.00 81.88 250 ASN A N 1
ATOM 1951 C CA . ASN A 1 250 ? 34.254 6.606 -54.925 1.00 81.88 250 ASN A CA 1
ATOM 1952 C C . ASN A 1 250 ? 32.914 5.927 -55.263 1.00 81.88 250 ASN A C 1
ATOM 1954 O O . ASN A 1 250 ? 32.711 5.433 -56.378 1.00 81.88 250 ASN A O 1
ATOM 1958 N N . GLY A 1 251 ? 32.023 5.857 -54.273 1.00 72.88 251 GLY A N 1
ATOM 1959 C CA . GLY A 1 251 ? 30.723 5.186 -54.381 1.00 72.88 251 GLY A CA 1
ATOM 1960 C C . GLY A 1 251 ? 30.770 3.664 -54.576 1.00 72.88 251 GLY A C 1
ATOM 1961 O O . GLY A 1 251 ? 29.737 3.076 -54.882 1.00 72.88 251 GLY A O 1
ATOM 1962 N N . GLN A 1 252 ? 31.934 3.015 -54.443 1.00 79.31 252 GLN A N 1
ATOM 1963 C CA . GLN A 1 252 ? 32.031 1.554 -54.523 1.00 79.31 252 GLN A CA 1
ATOM 1964 C C . GLN A 1 252 ? 31.819 0.908 -53.152 1.00 79.31 252 GLN A C 1
ATOM 1966 O O . GLN A 1 252 ? 32.209 1.458 -52.124 1.00 79.31 252 GLN A O 1
ATOM 1971 N N . GLU A 1 253 ? 31.245 -0.292 -53.150 1.00 74.50 253 GLU A N 1
ATOM 1972 C CA . GLU A 1 253 ? 31.041 -1.101 -51.946 1.00 74.50 253 GLU A CA 1
ATOM 1973 C C . GLU A 1 253 ? 32.364 -1.689 -51.456 1.00 74.50 253 GLU A C 1
ATOM 1975 O O . GLU A 1 253 ? 33.253 -2.007 -52.256 1.00 74.50 253 GLU A O 1
ATOM 1980 N N . PHE A 1 254 ? 32.494 -1.877 -50.143 1.00 82.12 254 PHE A N 1
ATOM 1981 C CA . PHE A 1 254 ? 33.647 -2.579 -49.596 1.00 82.12 254 PHE A CA 1
ATOM 1982 C C . PHE A 1 254 ? 33.544 -4.070 -49.917 1.00 82.12 254 PHE A C 1
ATOM 1984 O O . PHE A 1 254 ? 32.516 -4.694 -49.664 1.00 82.12 254 PHE A O 1
ATOM 1991 N N . ALA A 1 255 ? 34.609 -4.649 -50.467 1.00 82.12 255 ALA A N 1
ATOM 1992 C CA . ALA A 1 255 ? 34.633 -6.060 -50.817 1.00 82.12 255 ALA A CA 1
ATOM 1993 C C . ALA A 1 255 ? 35.851 -6.772 -50.227 1.00 82.12 255 ALA A C 1
ATOM 1995 O O . ALA A 1 255 ? 36.975 -6.260 -50.226 1.00 82.12 255 ALA A O 1
ATOM 1996 N N . THR A 1 256 ? 35.610 -7.992 -49.760 1.00 85.25 256 THR A N 1
ATOM 1997 C CA . THR A 1 256 ? 36.584 -8.943 -49.223 1.00 85.25 256 THR A CA 1
ATOM 1998 C C . THR A 1 256 ? 36.627 -10.188 -50.115 1.00 85.25 256 THR A C 1
ATOM 2000 O O . THR A 1 256 ? 35.941 -10.281 -51.132 1.00 85.25 256 THR A O 1
ATOM 2003 N N . LYS A 1 257 ? 37.453 -11.180 -49.763 1.00 88.75 257 LYS A N 1
ATOM 2004 C CA . LYS A 1 257 ? 37.533 -12.454 -50.505 1.00 88.75 257 LYS A CA 1
ATOM 2005 C C . LYS A 1 257 ? 36.223 -13.261 -50.493 1.00 88.75 257 LYS A C 1
ATOM 2007 O O . LYS A 1 257 ? 36.063 -14.161 -51.309 1.00 88.75 257 LYS A O 1
ATOM 2012 N N . ASP A 1 258 ? 35.346 -12.977 -49.537 1.00 87.62 258 ASP A N 1
ATOM 2013 C CA . ASP A 1 258 ? 34.133 -13.720 -49.196 1.00 87.62 258 ASP A CA 1
ATOM 2014 C C . ASP A 1 2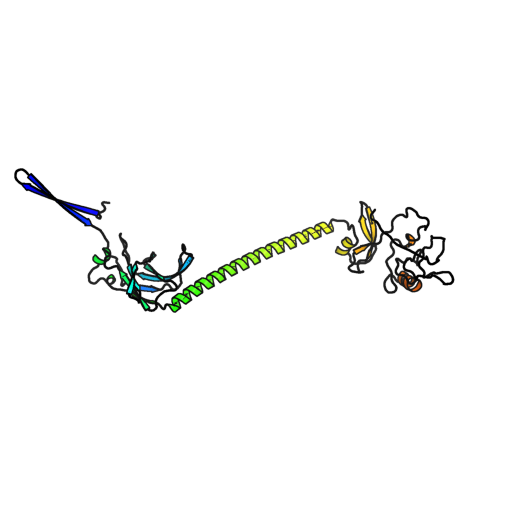58 ? 32.857 -12.863 -49.230 1.00 87.62 258 ASP A C 1
ATOM 2016 O O . ASP A 1 258 ? 31.762 -13.417 -49.167 1.00 87.62 258 ASP A O 1
ATOM 2020 N N . HIS A 1 259 ? 32.972 -11.541 -49.386 1.00 78.88 259 HIS A N 1
ATOM 2021 C CA . HIS A 1 259 ? 31.835 -10.624 -49.416 1.00 78.88 259 HIS A CA 1
ATOM 2022 C C . HIS A 1 259 ? 32.003 -9.510 -50.463 1.00 78.88 259 HIS A C 1
ATOM 2024 O O . HIS A 1 259 ? 33.089 -8.954 -50.623 1.00 78.88 259 HIS A O 1
ATOM 2030 N N . GLY A 1 260 ? 30.924 -9.179 -51.176 1.00 74.62 260 GLY A N 1
ATOM 2031 C CA . GLY A 1 260 ? 30.858 -8.084 -52.149 1.00 74.62 260 GLY A CA 1
ATOM 2032 C C . GLY A 1 260 ? 30.117 -8.457 -53.437 1.00 74.62 260 GLY A C 1
ATOM 2033 O O . GLY A 1 260 ? 29.784 -9.617 -53.681 1.00 74.62 260 GLY A O 1
ATOM 2034 N N . ARG A 1 261 ? 29.879 -7.475 -54.311 1.00 79.50 261 ARG A N 1
ATOM 2035 C CA . ARG A 1 261 ? 29.289 -7.726 -55.638 1.00 79.50 261 ARG A CA 1
ATOM 2036 C C . ARG A 1 261 ? 30.159 -8.663 -56.500 1.00 79.50 261 ARG A C 1
ATOM 2038 O O . ARG A 1 261 ? 31.388 -8.631 -56.377 1.00 79.50 261 ARG A O 1
ATOM 2045 N N . PRO A 1 262 ? 29.592 -9.414 -57.469 1.00 84.50 262 PRO A N 1
ATOM 2046 C CA . PRO A 1 262 ? 30.332 -10.414 -58.256 1.00 84.50 262 PRO A CA 1
ATOM 2047 C C . PRO A 1 262 ? 31.636 -9.902 -58.891 1.00 84.50 262 PRO A C 1
ATOM 2049 O O . PRO A 1 262 ? 32.680 -10.563 -58.843 1.00 84.50 262 PRO A O 1
ATOM 2052 N N . ARG A 1 263 ? 31.607 -8.681 -59.449 1.00 83.88 263 ARG A N 1
ATOM 2053 C CA . ARG A 1 263 ? 32.791 -8.057 -60.055 1.00 83.88 263 ARG A CA 1
ATOM 2054 C C . ARG A 1 263 ? 33.874 -7.741 -59.022 1.00 83.88 263 ARG A C 1
ATOM 2056 O O . ARG A 1 263 ? 35.047 -7.973 -59.313 1.00 83.88 263 ARG A O 1
ATOM 2063 N N . ALA A 1 264 ? 33.483 -7.254 -57.844 1.00 83.44 264 ALA A N 1
ATOM 2064 C CA . ALA A 1 264 ? 34.379 -6.873 -56.757 1.00 83.44 264 ALA A CA 1
ATOM 2065 C C . ALA A 1 264 ? 34.953 -8.096 -56.028 1.00 83.44 264 ALA A C 1
ATOM 2067 O O . ALA A 1 264 ? 36.150 -8.116 -55.764 1.00 83.44 264 ALA A O 1
ATOM 2068 N N . LEU A 1 265 ? 34.159 -9.154 -55.819 1.00 87.06 265 LEU A N 1
ATOM 2069 C CA . LEU A 1 265 ? 34.631 -10.455 -55.321 1.00 87.06 265 LEU A CA 1
ATOM 2070 C C . LEU A 1 265 ? 35.757 -11.012 -56.194 1.00 87.06 265 LEU A C 1
ATOM 2072 O O . LEU A 1 265 ? 36.811 -11.406 -55.700 1.00 87.06 265 LEU A O 1
ATOM 2076 N N . THR A 1 266 ? 35.567 -10.973 -57.516 1.00 93.06 266 THR A N 1
ATOM 2077 C CA . THR A 1 266 ? 36.596 -11.400 -58.475 1.00 93.06 266 THR A CA 1
ATOM 2078 C C . THR A 1 266 ? 37.880 -10.576 -58.317 1.00 93.06 266 THR A C 1
ATOM 2080 O O . THR A 1 266 ? 38.983 -11.117 -58.396 1.00 93.06 266 THR A O 1
ATOM 2083 N N . CYS A 1 267 ? 37.762 -9.268 -58.066 1.00 93.44 267 CYS A N 1
ATOM 2084 C CA . CYS A 1 267 ? 38.907 -8.393 -57.817 1.00 93.44 267 CYS A CA 1
ATOM 2085 C C . CYS A 1 267 ? 39.595 -8.700 -56.479 1.00 93.44 267 CYS A C 1
ATOM 2087 O O . CYS A 1 267 ? 40.817 -8.814 -56.449 1.00 93.44 267 CYS A O 1
ATOM 2089 N N . ALA A 1 268 ? 38.835 -8.888 -55.401 1.00 92.00 268 ALA A N 1
ATOM 2090 C CA . ALA A 1 268 ? 39.365 -9.213 -54.081 1.00 92.00 268 ALA A CA 1
ATOM 2091 C C . ALA A 1 268 ? 40.111 -10.556 -54.080 1.00 92.00 268 ALA A C 1
ATOM 2093 O O . ALA A 1 268 ? 41.207 -10.653 -53.527 1.00 92.00 268 ALA A O 1
ATOM 2094 N N . LEU A 1 269 ? 39.576 -11.567 -54.774 1.00 93.06 269 LEU A N 1
ATOM 2095 C CA . LEU A 1 269 ? 40.235 -12.862 -54.960 1.00 93.06 269 LEU A CA 1
ATOM 2096 C C . LEU A 1 269 ? 41.524 -12.751 -55.783 1.00 93.06 269 LEU A C 1
ATOM 2098 O O . LEU A 1 269 ? 42.513 -13.400 -55.458 1.00 93.06 269 LEU A O 1
ATOM 2102 N N . LYS A 1 270 ? 41.530 -11.923 -56.836 1.00 93.06 270 LYS A N 1
ATOM 2103 C CA . LYS A 1 270 ? 42.680 -11.756 -57.739 1.00 93.06 270 LYS A CA 1
ATOM 2104 C C . LYS A 1 270 ? 43.796 -10.887 -57.150 1.00 93.06 270 LYS A C 1
ATOM 2106 O O . LYS A 1 270 ? 44.967 -11.099 -57.459 1.00 93.06 270 LYS A O 1
ATOM 2111 N N . TYR A 1 271 ? 43.440 -9.885 -56.350 1.00 93.25 271 TYR A N 1
ATOM 2112 C CA . TYR A 1 271 ? 44.360 -8.849 -55.874 1.00 93.25 271 TYR A CA 1
ATOM 2113 C C . TYR A 1 271 ? 44.582 -8.856 -54.361 1.00 93.25 271 TYR A C 1
ATOM 2115 O O . TYR A 1 271 ? 45.363 -8.049 -53.866 1.00 93.25 271 TYR A O 1
ATOM 2123 N N . HIS A 1 272 ? 43.983 -9.819 -53.655 1.00 90.00 272 HIS A N 1
ATOM 2124 C CA . HIS A 1 272 ? 44.350 -10.232 -52.299 1.00 90.00 272 HIS A CA 1
ATOM 2125 C C . HIS A 1 272 ? 44.340 -9.107 -51.250 1.00 90.00 272 HIS A C 1
ATOM 2127 O O . HIS A 1 272 ? 45.166 -9.097 -50.341 1.00 90.00 272 HIS A O 1
ATOM 2133 N N . GLY A 1 273 ? 43.389 -8.181 -51.363 1.00 88.56 273 GLY A N 1
ATOM 2134 C CA . GLY A 1 273 ? 43.128 -7.147 -50.363 1.00 88.56 273 GLY A CA 1
ATOM 2135 C C . GLY A 1 273 ? 41.633 -6.937 -50.169 1.00 88.56 273 GLY A C 1
ATOM 2136 O O . GLY A 1 273 ? 40.851 -7.257 -51.064 1.00 88.56 273 GLY A O 1
ATOM 2137 N N . ALA A 1 274 ? 41.242 -6.404 -49.017 1.00 90.81 274 ALA A N 1
ATOM 2138 C CA . ALA A 1 274 ? 39.886 -5.916 -48.792 1.00 90.81 274 ALA A CA 1
ATOM 2139 C C . ALA A 1 274 ? 39.831 -4.432 -49.163 1.00 90.81 274 ALA A C 1
ATOM 2141 O O . ALA A 1 274 ? 40.579 -3.634 -48.594 1.00 90.81 274 ALA A O 1
ATOM 2142 N N . TRP A 1 275 ? 39.021 -4.067 -50.154 1.00 92.69 275 TRP A N 1
ATOM 2143 C CA . TRP A 1 275 ? 39.025 -2.716 -50.712 1.00 92.69 275 TRP A CA 1
ATOM 2144 C C . TRP A 1 275 ? 37.696 -2.375 -51.383 1.00 92.69 275 TRP A C 1
ATOM 2146 O O . TRP A 1 275 ? 36.907 -3.259 -51.716 1.00 92.69 275 TRP A O 1
ATOM 2156 N N . TRP A 1 276 ? 37.471 -1.088 -51.634 1.00 89.56 276 TRP A N 1
ATOM 2157 C CA . TRP A 1 276 ? 36.315 -0.589 -52.382 1.00 89.56 276 TRP A CA 1
ATOM 2158 C C . TRP A 1 276 ? 36.497 -0.813 -53.891 1.00 89.56 276 TRP A C 1
ATOM 2160 O O . TRP A 1 276 ? 36.724 0.124 -54.652 1.00 89.56 276 TRP A O 1
ATOM 2170 N N . TYR A 1 277 ? 36.530 -2.070 -54.342 1.00 88.44 277 TYR A N 1
ATOM 2171 C CA . TYR A 1 277 ? 36.876 -2.414 -55.728 1.00 88.44 277 TYR A CA 1
ATOM 2172 C C . TYR A 1 277 ? 35.838 -1.916 -56.743 1.00 88.44 277 TYR A C 1
ATOM 2174 O O . TYR A 1 277 ? 34.647 -2.201 -56.629 1.00 88.44 277 TYR A O 1
ATOM 2182 N N . ASN A 1 278 ? 36.320 -1.261 -57.804 1.00 86.12 278 ASN A N 1
ATOM 2183 C CA . ASN A 1 278 ? 35.517 -0.910 -58.972 1.00 86.12 278 ASN A CA 1
ATOM 2184 C C . ASN A 1 278 ? 35.610 -2.024 -60.040 1.00 86.12 278 ASN A C 1
ATOM 2186 O O . ASN A 1 278 ? 34.982 -3.076 -59.897 1.00 86.12 278 ASN A O 1
ATOM 2190 N N . ASP A 1 279 ? 36.457 -1.820 -61.054 1.00 86.50 279 ASP A N 1
ATOM 2191 C CA . ASP A 1 279 ? 36.878 -2.807 -62.050 1.00 86.50 279 ASP A CA 1
ATOM 2192 C C . ASP A 1 279 ? 38.356 -2.560 -62.447 1.00 86.50 279 ASP A C 1
ATOM 2194 O O . ASP A 1 279 ? 38.669 -1.805 -63.356 1.00 86.50 279 ASP A O 1
ATOM 2198 N N . CYS A 1 280 ? 39.357 -3.085 -61.750 1.00 89.94 280 CYS A N 1
ATOM 2199 C CA . CYS A 1 280 ? 39.278 -3.559 -60.376 1.00 89.94 280 CYS A CA 1
ATOM 2200 C C . CYS A 1 280 ? 39.723 -2.478 -59.392 1.00 89.94 280 CYS A C 1
ATOM 2202 O O . CYS A 1 280 ? 39.007 -2.208 -58.431 1.00 89.94 280 CYS A O 1
ATOM 2204 N N . TYR A 1 281 ? 40.873 -1.838 -59.615 1.00 93.06 281 TYR A N 1
ATOM 2205 C CA . TYR A 1 281 ? 41.368 -0.814 -58.705 1.00 93.06 281 TYR A CA 1
ATOM 2206 C C . TYR A 1 281 ? 42.387 0.132 -59.354 1.00 93.06 281 TYR A C 1
ATOM 2208 O O . TYR A 1 281 ? 43.121 -0.270 -60.257 1.00 93.06 281 TYR A O 1
ATOM 2216 N N . ASN A 1 282 ? 42.479 1.351 -58.815 1.00 92.75 282 ASN A N 1
ATOM 2217 C CA . ASN A 1 282 ? 43.608 2.265 -59.019 1.00 92.75 282 ASN A CA 1
ATOM 2218 C C . ASN A 1 282 ? 44.478 2.377 -57.758 1.00 92.75 282 ASN A C 1
ATOM 2220 O O . ASN A 1 282 ? 45.673 2.645 -57.851 1.00 92.75 282 ASN A O 1
ATOM 2224 N N . SER A 1 283 ? 43.925 2.095 -56.580 1.00 93.25 283 SER A N 1
ATOM 2225 C CA . SER A 1 283 ? 44.679 1.878 -55.345 1.00 93.25 283 SER A CA 1
ATOM 2226 C C . SER A 1 283 ? 44.259 0.575 -54.673 1.00 93.25 283 SER A C 1
ATOM 2228 O O . SER A 1 283 ? 43.113 0.157 -54.778 1.00 93.25 283 SER A O 1
ATOM 2230 N N . ASN A 1 284 ? 45.189 -0.083 -53.992 1.00 94.00 284 ASN A N 1
ATOM 2231 C CA . ASN A 1 284 ? 44.891 -1.193 -53.096 1.00 94.00 284 ASN A CA 1
ATOM 2232 C C . ASN A 1 284 ? 45.901 -1.159 -51.951 1.00 94.00 284 ASN A C 1
ATOM 2234 O O . ASN A 1 284 ? 46.952 -1.797 -52.016 1.00 94.00 284 ASN A O 1
ATOM 2238 N N . LEU A 1 285 ? 45.620 -0.359 -50.921 1.00 93.00 285 LEU A N 1
ATOM 2239 C CA . LEU A 1 285 ? 46.530 -0.215 -49.779 1.00 93.00 285 LEU A CA 1
ATOM 2240 C C . LEU A 1 285 ? 46.491 -1.427 -48.835 1.00 93.00 285 LEU A C 1
ATOM 2242 O O . LEU A 1 285 ? 47.431 -1.627 -48.071 1.00 93.00 285 LEU A O 1
ATOM 2246 N N . ASN A 1 286 ? 45.456 -2.263 -48.958 1.00 93.81 286 ASN A N 1
ATOM 2247 C CA . ASN A 1 286 ? 45.275 -3.510 -48.214 1.00 93.81 286 ASN A CA 1
ATOM 2248 C C . ASN A 1 286 ? 45.743 -4.752 -48.998 1.00 93.81 286 ASN A C 1
ATOM 2250 O O . ASN A 1 286 ? 45.398 -5.873 -48.629 1.00 93.81 286 ASN A O 1
ATOM 2254 N N . GLY A 1 287 ? 46.486 -4.566 -50.094 1.00 90.75 287 GLY A N 1
ATOM 2255 C CA . GLY A 1 287 ? 47.088 -5.656 -50.859 1.00 90.75 287 GLY A CA 1
ATOM 2256 C C . GLY A 1 287 ? 48.259 -6.324 -50.131 1.00 90.75 287 GLY A C 1
ATOM 2257 O O . GLY A 1 287 ? 48.696 -5.911 -49.056 1.00 90.75 287 GLY A O 1
ATOM 2258 N N . VAL A 1 288 ? 48.818 -7.360 -50.747 1.00 90.81 288 VAL A N 1
ATOM 2259 C CA . VAL A 1 288 ? 49.951 -8.121 -50.209 1.00 90.81 288 VAL A CA 1
ATOM 2260 C C . VAL A 1 288 ? 51.187 -7.227 -50.098 1.00 90.81 288 VAL A C 1
ATOM 2262 O O . VAL A 1 288 ? 51.577 -6.535 -51.037 1.00 90.81 288 VAL A O 1
ATOM 2265 N N . TYR A 1 289 ? 51.870 -7.258 -48.959 1.00 87.38 289 TYR A N 1
ATOM 2266 C CA . TYR A 1 289 ? 53.124 -6.528 -48.805 1.00 87.38 289 TYR A CA 1
ATOM 2267 C C . TYR A 1 289 ? 54.271 -7.247 -49.535 1.00 87.38 289 TYR A C 1
ATOM 2269 O O . TYR A 1 289 ? 54.753 -8.285 -49.084 1.00 87.38 289 TYR A O 1
ATOM 2277 N N . ILE A 1 290 ? 54.707 -6.702 -50.678 1.00 85.69 290 ILE A N 1
ATOM 2278 C CA . ILE A 1 290 ? 55.705 -7.329 -51.562 1.00 85.69 290 ILE A CA 1
ATOM 2279 C C . ILE A 1 290 ? 56.993 -6.501 -51.590 1.00 85.69 290 ILE A C 1
ATOM 2281 O O . ILE A 1 290 ? 56.997 -5.353 -52.035 1.00 85.69 290 ILE A O 1
ATOM 2285 N N . THR A 1 291 ? 58.111 -7.104 -51.175 1.00 76.38 291 THR A N 1
ATOM 2286 C CA . THR A 1 291 ? 59.427 -6.440 -51.114 1.00 76.38 291 THR A CA 1
ATOM 2287 C C . THR A 1 291 ? 60.419 -6.917 -52.176 1.00 76.38 291 THR A C 1
ATOM 2289 O O . THR A 1 291 ? 61.230 -6.111 -52.621 1.00 76.38 291 THR A O 1
ATOM 2292 N N . ASN A 1 292 ? 60.332 -8.180 -52.620 1.00 70.31 292 ASN A N 1
ATOM 2293 C CA . ASN A 1 292 ? 61.335 -8.838 -53.472 1.00 70.31 292 ASN A CA 1
ATOM 2294 C C . ASN A 1 292 ? 60.706 -9.750 -54.553 1.00 70.31 292 ASN A C 1
ATOM 2296 O O . ASN A 1 292 ? 61.048 -10.928 -54.636 1.00 70.31 292 ASN A O 1
ATOM 2300 N N . ALA A 1 293 ? 59.776 -9.240 -55.369 1.00 72.25 293 ALA A N 1
ATOM 2301 C CA . ALA A 1 293 ? 59.178 -9.999 -56.477 1.00 72.25 293 ALA A CA 1
ATOM 2302 C C . ALA A 1 293 ? 59.432 -9.339 -57.851 1.00 72.25 293 ALA A C 1
ATOM 2304 O O . ALA A 1 293 ? 59.721 -8.140 -57.914 1.00 72.25 293 ALA A O 1
ATOM 2305 N N . PRO A 1 294 ? 59.347 -10.099 -58.962 1.00 71.69 294 PRO A N 1
ATOM 2306 C CA . PRO A 1 294 ? 59.320 -9.531 -60.307 1.00 71.69 294 PRO A CA 1
ATOM 2307 C C . PRO A 1 294 ? 58.070 -8.664 -60.522 1.00 71.69 294 PRO A C 1
ATOM 2309 O O . PRO A 1 294 ? 56.981 -8.995 -60.056 1.00 71.69 294 PRO A O 1
ATOM 2312 N N . LEU A 1 295 ? 58.216 -7.560 -61.258 1.00 69.62 295 LEU A N 1
ATOM 2313 C CA . LEU A 1 295 ? 57.101 -6.674 -61.608 1.00 69.62 295 LEU A CA 1
ATOM 2314 C C . LEU A 1 295 ? 56.200 -7.280 -62.697 1.00 69.62 295 LEU A C 1
ATOM 2316 O O . LEU A 1 295 ? 56.716 -7.998 -63.556 1.00 69.62 295 LEU A O 1
ATOM 2320 N N . PRO A 1 296 ? 54.899 -6.913 -62.746 1.00 70.69 296 PRO A N 1
ATOM 2321 C CA . PRO A 1 296 ? 54.184 -5.976 -61.860 1.00 70.69 296 PRO A CA 1
ATOM 2322 C C . PRO A 1 296 ? 53.612 -6.614 -60.575 1.00 70.69 296 PRO A C 1
ATOM 2324 O O . PRO A 1 296 ? 53.138 -7.746 -60.588 1.00 70.69 296 PRO A O 1
ATOM 2327 N N . HIS A 1 297 ? 53.571 -5.853 -59.470 1.00 78.50 297 HIS A N 1
ATOM 2328 C CA . HIS A 1 297 ? 52.998 -6.284 -58.181 1.00 78.50 297 HIS A CA 1
ATOM 2329 C C . HIS A 1 297 ? 51.488 -6.014 -58.133 1.00 78.50 297 HIS A C 1
ATOM 2331 O O . HIS A 1 297 ? 51.007 -5.246 -57.302 1.00 78.50 297 HIS A O 1
ATOM 2337 N N . LEU A 1 298 ? 50.728 -6.607 -59.055 1.00 82.62 298 LEU A N 1
ATOM 2338 C CA . LEU A 1 298 ? 49.304 -6.290 -59.221 1.00 82.62 298 LEU A CA 1
ATOM 2339 C C . LEU A 1 298 ? 48.438 -6.662 -58.008 1.00 82.62 298 LEU A C 1
ATOM 2341 O O . LEU A 1 298 ? 47.331 -6.165 -57.882 1.00 82.62 298 LEU A O 1
ATOM 2345 N N . ASN A 1 299 ? 48.898 -7.521 -57.111 1.00 88.88 299 ASN A N 1
ATOM 2346 C CA . ASN A 1 299 ? 48.234 -7.833 -55.844 1.00 88.88 299 ASN A CA 1
ATOM 2347 C C . ASN A 1 299 ? 48.889 -7.127 -54.645 1.00 88.88 299 ASN A C 1
ATOM 2349 O O . ASN A 1 299 ? 48.617 -7.489 -53.507 1.00 88.88 299 ASN A O 1
ATOM 2353 N N . GLY A 1 300 ? 49.793 -6.176 -54.894 1.00 89.75 300 GLY A N 1
ATOM 2354 C CA . GLY A 1 300 ? 50.579 -5.508 -53.868 1.00 89.75 300 GLY A CA 1
ATOM 2355 C C . GLY A 1 300 ? 49.903 -4.283 -53.249 1.00 89.75 300 GLY A C 1
ATOM 2356 O O . GLY A 1 300 ? 48.867 -3.821 -53.731 1.00 89.75 300 GLY A O 1
ATOM 2357 N N . VAL A 1 301 ? 50.551 -3.697 -52.236 1.00 92.81 301 VAL A N 1
ATOM 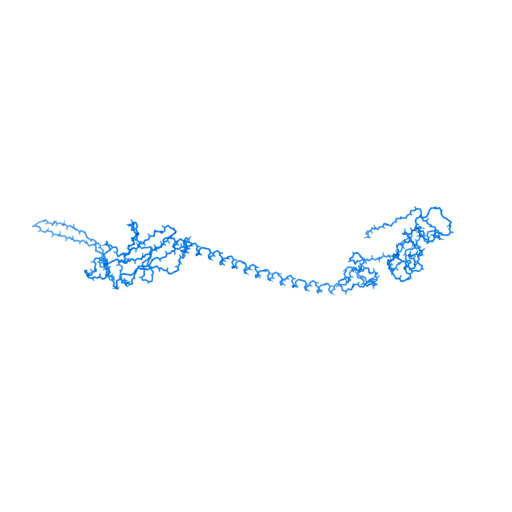2358 C CA . VAL A 1 301 ? 50.171 -2.393 -51.656 1.00 92.81 301 VAL A CA 1
ATOM 2359 C C . VAL A 1 301 ? 50.386 -1.297 -52.703 1.00 92.81 301 VAL A C 1
ATOM 2361 O O . VAL A 1 301 ? 51.514 -0.859 -52.903 1.00 92.81 301 VAL A O 1
ATOM 2364 N N . THR A 1 302 ? 49.352 -0.867 -53.420 1.00 91.88 302 THR A N 1
ATOM 2365 C CA . THR A 1 302 ? 49.513 -0.087 -54.663 1.00 91.88 302 THR A CA 1
ATOM 2366 C C . THR A 1 302 ? 48.764 1.242 -54.658 1.00 91.88 302 THR A C 1
ATOM 2368 O O . THR A 1 302 ? 47.686 1.371 -54.081 1.00 91.88 302 THR A O 1
ATOM 2371 N N . TRP A 1 303 ? 49.344 2.229 -55.348 1.00 93.06 303 TRP A N 1
ATOM 2372 C CA . TRP A 1 303 ? 48.741 3.531 -55.636 1.00 93.06 303 TRP A CA 1
ATOM 2373 C C . TRP A 1 303 ? 49.158 3.962 -57.045 1.00 93.06 303 TRP A C 1
ATOM 2375 O O . TRP A 1 303 ? 50.293 4.386 -57.255 1.00 93.06 303 TRP A O 1
ATOM 2385 N N . PHE A 1 304 ? 48.277 3.777 -58.027 1.00 91.31 304 PHE A N 1
ATOM 2386 C CA . PHE A 1 304 ? 48.622 3.833 -59.449 1.00 91.31 304 PHE A CA 1
ATOM 2387 C C . PHE A 1 304 ? 49.203 5.182 -59.879 1.00 91.31 304 PHE A C 1
ATOM 2389 O O . PHE A 1 304 ? 50.254 5.227 -60.517 1.00 91.31 304 PHE A O 1
ATOM 2396 N N . THR A 1 305 ? 48.558 6.285 -59.505 1.00 90.69 305 THR A N 1
ATOM 2397 C CA . THR A 1 305 ? 48.992 7.640 -59.879 1.00 90.69 305 THR A CA 1
ATOM 2398 C C . THR A 1 305 ? 50.350 8.006 -59.289 1.00 90.69 305 THR A C 1
ATOM 2400 O O . THR A 1 305 ? 51.051 8.851 -59.845 1.00 90.69 305 THR A O 1
ATOM 2403 N N . PHE A 1 306 ? 50.786 7.328 -58.224 1.00 88.38 306 PHE A N 1
ATOM 2404 C CA . PHE A 1 306 ? 52.113 7.533 -57.670 1.00 88.38 306 PHE A CA 1
ATOM 2405 C C . PHE A 1 306 ? 53.127 6.803 -58.548 1.00 88.38 306 PHE A C 1
ATOM 2407 O O . PHE A 1 306 ? 53.263 5.580 -58.517 1.00 88.38 306 PHE A O 1
ATOM 2414 N N . ARG A 1 307 ? 53.862 7.584 -59.350 1.00 80.81 307 ARG A N 1
ATOM 2415 C CA . ARG A 1 307 ? 54.865 7.100 -60.319 1.00 80.81 307 ARG A CA 1
ATOM 2416 C C . ARG A 1 307 ? 54.293 6.254 -61.469 1.00 80.81 307 ARG A C 1
ATOM 2418 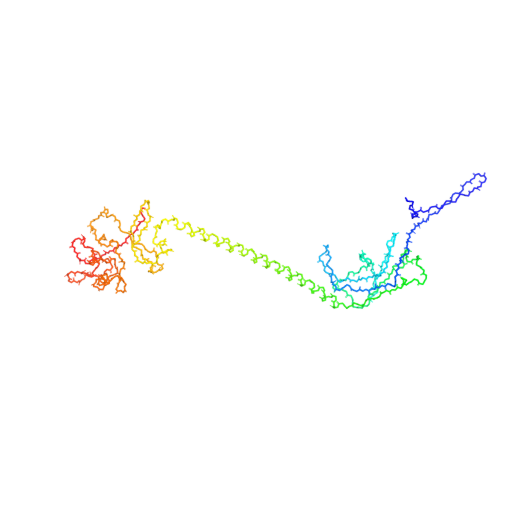O O . ARG A 1 307 ? 55.069 5.561 -62.123 1.00 80.81 307 ARG A O 1
ATOM 2425 N N . GLN A 1 308 ? 52.979 6.311 -61.717 1.00 84.12 308 GLN A N 1
ATOM 2426 C CA . GLN A 1 308 ? 52.288 5.598 -62.809 1.00 84.12 308 GLN A CA 1
ATOM 2427 C C . GLN A 1 308 ? 52.597 4.091 -62.842 1.00 84.12 308 GLN A C 1
ATOM 2429 O O . GLN A 1 308 ? 52.890 3.514 -63.889 1.00 84.12 308 GLN A O 1
ATOM 2434 N N . SER A 1 309 ? 52.618 3.447 -61.672 1.00 80.06 309 SER A N 1
ATOM 2435 C CA . SER A 1 309 ? 53.132 2.084 -61.535 1.00 80.06 309 SER A CA 1
ATOM 2436 C C . SER A 1 309 ? 52.380 1.283 -60.477 1.00 80.06 309 SER A C 1
ATOM 2438 O O . SER A 1 309 ? 52.274 1.699 -59.329 1.00 80.06 309 SER A O 1
ATOM 2440 N N . TYR A 1 310 ? 52.029 0.035 -60.796 1.00 83.38 310 TYR A N 1
ATOM 2441 C CA . TYR A 1 310 ? 51.559 -0.972 -59.828 1.00 83.38 310 TYR A CA 1
ATOM 2442 C C . TYR A 1 310 ? 52.720 -1.589 -59.028 1.00 83.38 310 TYR A C 1
ATOM 2444 O O . TYR A 1 310 ? 52.852 -2.806 -58.898 1.00 83.38 310 TYR A O 1
ATOM 2452 N N . ARG A 1 311 ? 53.638 -0.746 -58.548 1.00 85.19 311 ARG A N 1
ATOM 2453 C CA . ARG A 1 311 ? 54.734 -1.174 -57.672 1.00 85.19 311 ARG A CA 1
ATOM 2454 C C . ARG A 1 311 ? 54.219 -1.177 -56.243 1.00 85.19 311 ARG A C 1
ATOM 2456 O O . ARG A 1 311 ? 53.687 -0.168 -55.794 1.00 85.19 311 ARG A O 1
ATOM 2463 N N . SER A 1 312 ? 54.436 -2.284 -55.535 1.00 89.00 312 SER A N 1
ATOM 2464 C CA . SER A 1 312 ? 54.125 -2.341 -54.106 1.00 89.00 312 SER A CA 1
ATOM 2465 C C . SER A 1 312 ? 54.918 -1.270 -53.349 1.00 89.00 312 SER A C 1
ATOM 2467 O O . SER A 1 312 ? 56.144 -1.186 -53.470 1.00 89.00 312 SER A O 1
ATOM 2469 N N . LEU A 1 313 ? 54.217 -0.447 -52.579 1.00 89.25 313 LEU A N 1
ATOM 2470 C CA . LEU A 1 313 ? 54.780 0.574 -51.711 1.00 89.25 313 LEU A CA 1
ATOM 2471 C C . LEU A 1 313 ? 55.454 -0.088 -50.509 1.00 89.25 313 LEU A C 1
ATOM 2473 O O . LEU A 1 313 ? 54.992 -1.104 -49.995 1.00 89.25 313 LEU A O 1
ATOM 2477 N N . LYS A 1 314 ? 56.547 0.518 -50.036 1.00 86.94 314 LYS A N 1
ATOM 2478 C CA . LYS A 1 314 ? 57.252 0.063 -48.825 1.00 86.94 314 LYS A CA 1
ATOM 2479 C C . LYS A 1 314 ? 56.520 0.441 -47.533 1.00 86.94 314 LYS A C 1
ATOM 2481 O O . LYS A 1 314 ? 56.766 -0.158 -46.496 1.00 86.94 314 LYS A O 1
ATOM 2486 N N . ARG A 1 315 ? 55.670 1.467 -47.584 1.00 83.56 315 ARG A N 1
ATOM 2487 C CA . ARG A 1 315 ? 54.864 1.961 -46.465 1.00 83.56 315 ARG A CA 1
ATOM 2488 C C . ARG A 1 315 ? 53.638 2.670 -47.025 1.00 83.56 315 ARG A C 1
ATOM 2490 O O . ARG A 1 315 ? 53.767 3.416 -47.994 1.00 83.56 315 ARG A O 1
ATOM 2497 N N . ALA A 1 316 ? 52.493 2.454 -46.396 1.00 86.06 316 ALA A N 1
ATOM 2498 C CA . ALA A 1 316 ? 51.260 3.188 -46.633 1.00 86.06 316 ALA A CA 1
ATOM 2499 C C . ALA A 1 316 ? 50.555 3.394 -45.289 1.00 86.06 316 ALA A C 1
ATOM 2501 O O . ALA A 1 316 ? 50.585 2.510 -44.436 1.00 86.06 316 ALA A O 1
ATOM 2502 N N . GLU A 1 317 ? 49.957 4.565 -45.091 1.00 77.81 317 GLU A N 1
ATOM 2503 C CA . GLU A 1 317 ? 49.168 4.901 -43.904 1.00 77.81 317 GLU A CA 1
ATOM 2504 C C . GLU A 1 317 ? 47.957 5.715 -44.352 1.00 77.81 317 GLU A C 1
ATOM 2506 O O . GLU A 1 317 ? 48.107 6.658 -45.129 1.00 77.81 317 GLU A O 1
ATOM 2511 N N . MET A 1 318 ? 46.773 5.377 -43.844 1.00 80.44 318 MET A N 1
ATOM 2512 C CA . MET A 1 318 ? 45.566 6.185 -44.009 1.00 80.44 318 MET A CA 1
ATOM 2513 C C . MET A 1 318 ? 45.306 6.928 -42.700 1.00 80.44 318 MET A C 1
ATOM 2515 O O . MET A 1 318 ? 45.291 6.320 -41.631 1.00 80.44 318 MET A O 1
ATOM 2519 N N . LYS A 1 319 ? 45.148 8.251 -42.773 1.00 62.56 319 LYS A N 1
ATOM 2520 C CA . LYS A 1 319 ? 44.887 9.119 -41.618 1.00 62.56 319 LYS A CA 1
ATOM 2521 C C . LYS A 1 319 ? 43.685 9.991 -41.931 1.00 62.56 319 LYS A C 1
ATOM 2523 O O . LYS A 1 319 ? 43.581 10.511 -43.037 1.00 62.56 319 LYS A O 1
ATOM 2528 N N . ILE A 1 320 ? 42.814 10.161 -40.946 1.00 69.12 320 ILE A N 1
ATOM 2529 C CA . ILE A 1 320 ? 41.630 11.013 -41.030 1.00 69.12 320 ILE A CA 1
ATOM 2530 C C . ILE A 1 320 ? 41.692 12.070 -39.926 1.00 69.12 320 ILE A C 1
ATOM 2532 O O . ILE A 1 320 ? 42.235 11.820 -38.849 1.00 69.12 320 ILE A O 1
ATOM 2536 N N . ARG A 1 321 ? 41.155 13.258 -40.199 1.00 38.72 321 ARG A N 1
ATOM 2537 C CA . ARG A 1 321 ? 40.953 14.333 -39.221 1.00 38.72 321 ARG A CA 1
ATOM 2538 C C . ARG A 1 321 ? 39.622 15.018 -39.546 1.00 38.72 321 ARG A C 1
ATOM 2540 O O . ARG A 1 321 ? 39.336 15.146 -40.736 1.00 38.72 321 ARG A O 1
ATOM 2547 N N . PRO A 1 322 ? 38.841 15.461 -38.543 1.00 46.81 322 PRO A N 1
ATOM 2548 C CA . PRO A 1 322 ? 37.712 16.353 -38.787 1.00 46.81 322 PRO A CA 1
ATOM 2549 C C . PRO A 1 322 ? 38.148 17.561 -39.623 1.00 46.81 322 PRO A C 1
ATOM 2551 O O . PRO A 1 322 ? 39.283 18.039 -39.474 1.00 46.81 322 PRO A O 1
ATOM 2554 N N . VAL A 1 323 ? 37.265 17.997 -40.517 1.00 51.81 323 VAL A N 1
ATOM 2555 C CA . VAL A 1 323 ? 37.42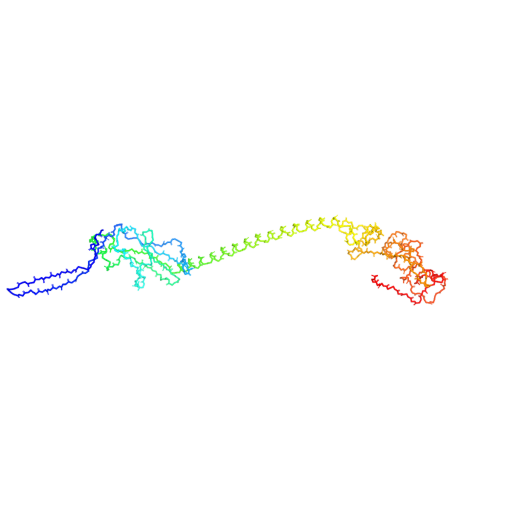5 19.250 -41.262 1.00 51.81 323 VAL A CA 1
ATOM 2556 C C . VAL A 1 323 ? 37.026 20.405 -40.358 1.00 51.81 323 VAL A C 1
ATOM 2558 O O . VAL A 1 323 ? 36.012 20.248 -39.643 1.00 51.81 323 VAL A O 1
#

Secondary structure (DSSP, 8-state):
---S-EEEEEEEEEEETTEEEEEEEEEEE---PPPEESS--EEE-SS-EE-TTT--EEEEEEE--EE--SSSPPPEEEE-TT--EEE-SEEETTEEEEEE-TTPPSEEEEEEE-TT-HHHHTS-TT-GGGS-EEEEE-HHHHHHHHHHHHHHHHHHHHHHHHHHHHHHHHHHHHHHHHHHHHHHHHHHHSPP-SHHHHTTT----SEEEEEETTEEEEEEEESSGGGS-EEE--------TT--SSGGGTTPPPB-SSSS-HHHHHHHHHH-S-B--SSS-SEETTSB--SS-PSP-TTBSEETTTTTS-PPPS---------

Solvent-accessible surface area (backbone atoms only — not comparable to full-atom values): 18451 Å² total; per-residue (Å²): 132,84,71,89,44,45,82,47,71,54,73,46,76,48,80,52,105,89,51,74,49,78,47,78,49,75,49,77,42,82,59,50,51,46,65,49,64,55,55,53,38,37,45,70,55,95,60,69,46,68,39,89,86,82,69,47,63,22,47,36,35,36,38,38,62,42,50,72,89,38,66,64,73,81,49,44,31,36,32,42,65,91,64,55,74,42,70,47,75,48,77,56,100,58,26,38,29,43,77,36,52,77,80,42,68,62,38,54,33,35,38,30,62,34,86,85,34,66,24,58,71,61,48,60,98,83,42,53,58,76,51,70,16,60,33,79,40,56,26,67,56,47,34,47,56,46,50,51,54,54,52,51,52,53,50,54,52,53,50,52,52,52,52,51,50,53,53,50,51,52,55,52,52,53,51,51,55,50,50,53,54,51,50,55,55,53,56,74,69,49,72,32,61,43,37,53,54,40,50,78,80,48,67,68,65,42,77,43,74,27,42,51,98,93,40,82,43,82,33,37,24,40,37,68,67,94,81,28,35,40,73,64,86,77,77,87,84,90,76,64,92,47,55,84,26,58,69,73,31,53,80,41,62,72,13,28,75,88,44,56,58,75,67,20,23,55,35,14,61,69,24,56,24,59,41,39,34,48,92,44,72,45,43,33,78,48,17,40,86,53,90,86,73,77,82,74,34,75,32,14,18,22,40,27,49,36,85,73,31,48,52,35,48,94,72,87,85,92,86,85,74,89,131